Protein 5HU9 (pdb70)

Sequence (270 aa):
AMGSSPNYDKKWEMEERTDITMKHKLGGGQYGEVVYEGVWKKYSLTVAVKTLKEDTMEVEEFLKEAAVVMKEIKHPNLVQQLLGVCTREPPFYIITEFMTTYGNLLDYLRECNRQEVNAVVLLYMATQISSSSAMEYLEKKNFIHRDLAARNCLVGENHLVKVADFGLSRLMTAHAGAKFPIKWTAPESLAYNKFSIKSDVWAFGVLLWEIATYGMMSPYPGIDLSQVYELLEKDYRMMERRPEGCPEKVYELMRACWQWNPSDRPSFAEEIHQAFETTMMFFQE

InterPro domains:
  IPR000719 Protein kinase domain [PS50011] (242-493)
  IPR000980 SH2 domain [PF00017] (127-202)
  IPR000980 SH2 domain [PS50001] (127-217)
  IPR000980 SH2 domain [SM00252] (125-208)
  IPR001245 Serine-threonine/tyrosine-protein kinase, catalytic domain [PF07714] (242-492)
  IPR001245 Serine-threonine/tyrosine-protein kinase, catalytic domain [PR00109] (315-328)
  IPR001245 Serine-threonine/tyrosine-protein kinase, catalytic domain [PR00109] (353-371)
  IPR001245 Serine-threonine/tyrosine-protein kinase, catalytic domain [PR00109] (401-411)
  IPR001245 Serine-threonine/tyrosine-protein kinase, catalytic domain [PR00109] (420-442)
  IPR001245 Serine-threonine/tyrosine-protein kinase, catalytic domain [PR00109] (464-486)
  IPR001452 SH3 domain [PF00018] (67-113)
  IPR001452 SH3 domain [PS50002] (61-121)
  IPR001452 SH3 domain [SM00326] (64-120)
  IPR008266 Tyrosine-protein kinase, active site [PS00109] (359-371)
  IPR011009 Protein kinase-like domain superfamily [SSF56112] (231-498)
  IPR015015 F-actin binding [PF08919] (1026-1130)
  IPR015015 F-actin binding [SM00808] (1004-1130)
  IPR017441 Protein kinase, ATP binding site [PS00107] (248-271)
  IPR020635 Tyrosine-protein kinase, catalytic domain [SM00219] (242-493)
  IPR035837 Tyrosine-protein kinase ABL, SH2 domain [cd09935] (123-216)

Organism: Homo sapiens (NCBI:txid9606)

Structure (mmCIF, N/CA/C/O backbone):
data_5HU9
#
_entry.id   5HU9
#
_cell.length_a   37.852
_cell.length_b   108.435
_cell.length_c   146.295
_cell.angle_alpha   90.00
_cell.angle_beta   90.00
_cell.angle_gamma   90.00
#
_symmetry.space_group_name_H-M   'C 2 2 21'
#
loop_
_entity.id
_entity.type
_entity.pdbx_description
1 polymer 'Tyrosine-protein kinase ABL1'
2 non-polymer 4-[(4-methylpiperazin-1-yl)methyl]-N-(4-methyl-3-{[1-(pyridin-3-ylcarbonyl)piperidin-4-yl]oxy}phenyl)-3-(trifluoromethyl)benzamide
3 non-polymer 1,2-ETHANEDIOL
4 non-polymer 'CHLORIDE ION'
5 water water
#
loop_
_atom_site.group_PDB
_atom_site.id
_atom_site.type_symbol
_atom_site.label_atom_id
_atom_site.label_alt_id
_atom_site.label_comp_id
_atom_site.label_asym_id
_atom_site.label_entity_id
_atom_site.label_seq_id
_atom_site.pdbx_PDB_ins_code
_atom_site.Cartn_x
_atom_site.Cartn_y
_atom_site.Cartn_z
_atom_site.occupancy
_atom_site.B_iso_or_equiv
_atom_site.auth_seq_id
_atom_site.auth_comp_id
_atom_site.auth_asym_id
_atom_site.auth_atom_id
_atom_site.pdbx_PDB_model_num
ATOM 1 N N . ALA A 1 2 ? -27.211 -47.797 -11.839 0.82 38.10 225 ALA A N 1
ATOM 2 C CA . ALA A 1 2 ? -26.055 -47.333 -11.100 0.57 38.17 225 ALA A CA 1
ATOM 3 C C . ALA A 1 2 ? -25.527 -48.417 -10.192 0.51 35.60 225 ALA A C 1
ATOM 4 O O . ALA A 1 2 ? -26.302 -49.226 -9.720 0.60 36.39 225 ALA A O 1
ATOM 6 N N . MET A 1 3 ? -24.225 -48.389 -9.927 0.53 36.43 226 MET A N 1
ATOM 7 C CA . MET A 1 3 ? -23.577 -49.305 -8.989 0.61 35.57 226 MET A CA 1
ATOM 8 C C . MET A 1 3 ? -24.182 -49.097 -7.599 0.41 32.91 226 MET A C 1
ATOM 9 O O . MET A 1 3 ? -24.302 -50.029 -6.822 0.47 31.18 226 MET A O 1
ATOM 12 N N . GLY A 1 4 ? -24.523 -47.853 -7.277 0.55 36.49 227 GLY A N 1
ATOM 13 C CA . GLY A 1 4 ? -25.089 -47.536 -5.984 0.55 32.31 227 GLY A CA 1
ATOM 14 C C . GLY A 1 4 ? -26.597 -47.664 -5.816 0.55 40.63 227 GLY A C 1
ATOM 15 O O . GLY A 1 4 ? -27.109 -47.404 -4.735 0.55 38.80 227 GLY A O 1
ATOM 16 N N . SER A 1 5 ? -27.296 -47.996 -6.902 0.53 38.83 228 SER A N 1
ATOM 17 C CA . SER A 1 5 ? -28.740 -48.220 -6.915 0.53 39.80 228 SER A CA 1
ATOM 18 C C . SER A 1 5 ? -29.590 -46.951 -6.884 0.53 43.14 228 SER A C 1
ATOM 19 O O . SER A 1 5 ? -30.776 -46.997 -6.568 0.53 43.75 228 SER A O 1
ATOM 21 N N . SER A 1 6 ? -28.975 -45.830 -7.214 0.64 43.71 229 SER A N 1
ATOM 22 C CA . SER A 1 6 ? -29.636 -44.534 -7.195 0.71 40.44 229 SER A CA 1
ATOM 23 C C . SER A 1 6 ? -29.957 -44.109 -8.604 0.68 45.11 229 SER A C 1
ATOM 24 O O . SER A 1 6 ? -29.293 -44.523 -9.537 1.00 48.01 229 SER A O 1
ATOM 27 N N . PRO A 1 7 ? -31.026 -43.326 -8.744 0.40 43.12 230 PRO A N 1
ATOM 28 C CA . PRO A 1 7 ? -31.426 -42.781 -10.042 0.38 44.00 230 PRO A CA 1
ATOM 29 C C . PRO A 1 7 ? -30.654 -41.530 -10.455 0.37 44.68 230 PRO A C 1
ATOM 30 O O . PRO A 1 7 ? -30.773 -41.125 -11.586 0.66 43.88 230 PRO A O 1
ATOM 34 N N . ASN A 1 8 ? -29.924 -40.921 -9.541 1.00 46.21 231 ASN A N 1
ATOM 35 C CA . ASN A 1 8 ? -29.087 -39.791 -9.865 1.00 50.08 231 ASN A CA 1
ATOM 36 C C . ASN A 1 8 ? -27.814 -40.276 -10.523 0.64 47.51 231 ASN A C 1
ATOM 37 O O . ASN A 1 8 ? -27.312 -41.340 -10.199 0.68 43.77 231 ASN A O 1
ATOM 42 N N . TYR A 1 9 ? -27.306 -39.518 -11.468 1.00 43.93 232 TYR A N 1
ATOM 43 C CA . TYR A 1 9 ? -26.154 -39.952 -12.188 1.00 47.68 232 TYR A CA 1
ATOM 44 C C . TYR A 1 9 ? -25.445 -38.746 -12.711 1.00 44.11 232 TYR A C 1
ATOM 45 O O . TYR A 1 9 ? -26.009 -37.701 -12.752 1.00 45.92 232 TYR A O 1
ATOM 54 N N . ASP A 1 10 ? -24.187 -38.934 -13.076 1.00 39.96 233 ASP A N 1
ATOM 55 C CA . ASP A 1 10 ? -23.378 -37.913 -13.677 1.00 37.95 233 ASP A CA 1
ATOM 56 C C . ASP A 1 10 ? -22.722 -38.523 -14.895 1.00 37.37 233 ASP A C 1
ATOM 57 O O . ASP A 1 10 ? -21.939 -39.407 -14.782 1.00 35.28 233 ASP A O 1
ATOM 62 N N . LYS A 1 11 ? -23.033 -38.008 -16.062 1.00 33.49 234 LYS A N 1
ATOM 63 C CA A LYS A 1 11 ? -22.518 -38.548 -17.309 0.50 38.29 234 LYS A CA 1
ATOM 64 C CA B LYS A 1 11 ? -22.523 -38.525 -17.307 0.50 38.29 234 LYS A CA 1
ATOM 65 C C . LYS A 1 11 ? -20.984 -38.462 -17.435 1.00 35.41 234 LYS A C 1
ATOM 66 O O . LYS A 1 11 ? -20.391 -39.095 -18.252 1.00 36.55 234 LYS A O 1
ATOM 77 N N . TRP A 1 12 ? -20.421 -37.477 -16.757 1.00 32.83 235 TRP A N 1
ATOM 78 C CA . TRP A 1 12 ? -18.999 -37.289 -16.717 1.00 29.83 235 TRP A CA 1
ATOM 79 C C . TRP A 1 12 ? -18.213 -38.391 -16.000 1.00 27.26 235 TRP A C 1
ATOM 80 O O . TRP A 1 12 ? -17.075 -38.553 -16.234 1.00 27.25 235 TRP A O 1
ATOM 91 N N . GLU A 1 13 ? -18.842 -39.087 -15.067 1.00 28.97 236 GLU A N 1
ATOM 92 C CA . GLU A 1 13 ? -18.167 -40.094 -14.268 1.00 30.19 236 GLU A CA 1
ATOM 93 C C . GLU A 1 13 ? -17.840 -41.279 -15.133 1.00 30.62 236 GLU A C 1
ATOM 94 O O . GLU A 1 13 ? -18.698 -41.828 -15.748 1.00 38.19 236 GLU A O 1
ATOM 100 N N . MET A 1 14 ? -16.584 -41.632 -15.192 1.00 27.59 237 MET A N 1
ATOM 101 C CA . MET A 1 14 ? -16.125 -42.678 -16.072 1.00 27.08 237 MET A CA 1
ATOM 102 C C . MET A 1 14 ? -15.610 -43.912 -15.323 1.00 29.29 237 MET A C 1
ATOM 103 O O . MET A 1 14 ? -15.488 -43.873 -14.146 1.00 29.73 237 MET A O 1
ATOM 108 N N . GLU A 1 15 ? -15.389 -45.002 -16.026 1.00 30.69 238 GLU A N 1
ATOM 109 C CA A GLU A 1 15 ? -14.996 -46.206 -15.322 0.50 30.59 238 GLU A CA 1
ATOM 110 C CA B GLU A 1 15 ? -14.977 -46.227 -15.424 0.50 30.63 238 GLU A CA 1
ATOM 111 C C . GLU A 1 15 ? -13.521 -46.144 -15.330 1.00 29.44 238 GLU A C 1
ATOM 112 O O . GLU A 1 15 ? -12.778 -46.203 -16.247 1.00 27.83 238 GLU A O 1
ATOM 123 N N . ARG A 1 16 ? -13.114 -46.265 -14.076 1.00 28.66 239 ARG A N 1
ATOM 124 C CA . ARG A 1 16 ? -11.693 -46.173 -13.809 1.00 23.14 239 ARG A CA 1
ATOM 125 C C . ARG A 1 16 ? -10.927 -47.347 -14.396 1.00 28.14 239 ARG A C 1
ATOM 126 O O . ARG A 1 16 ? -9.754 -47.214 -14.711 1.00 27.25 239 ARG A O 1
ATOM 134 N N . THR A 1 17 ? -11.585 -48.489 -14.563 1.00 25.17 240 THR A N 1
ATOM 135 C CA . THR A 1 17 ? -10.889 -49.634 -15.151 1.00 23.38 240 THR A CA 1
ATOM 136 C C . THR A 1 17 ? -10.471 -49.429 -16.606 1.00 28.39 240 THR A C 1
ATOM 137 O O . THR A 1 17 ? -9.624 -50.132 -17.108 1.00 29.30 240 THR A O 1
ATOM 141 N N . ASP A 1 18 ? -11.094 -48.466 -17.258 1.00 23.84 241 ASP A N 1
ATOM 142 C CA . ASP A 1 18 ? -10.809 -48.161 -18.643 1.00 26.41 241 ASP A CA 1
ATOM 143 C C . ASP A 1 18 ? -9.626 -47.216 -18.824 1.00 25.28 241 ASP A C 1
ATOM 144 O O . ASP A 1 18 ? -9.306 -46.869 -19.918 1.00 29.50 241 ASP A O 1
ATOM 149 N N . ILE A 1 19 ? -9.017 -46.789 -17.737 1.00 30.81 242 ILE A N 1
ATOM 150 C CA . ILE A 1 19 ? -7.889 -45.892 -17.824 1.00 34.11 242 ILE A CA 1
ATOM 151 C C . ILE A 1 19 ? -6.625 -46.608 -17.419 1.00 30.92 242 ILE A C 1
ATOM 152 O O . ILE A 1 19 ? -6.560 -47.170 -16.348 1.00 31.27 242 ILE A O 1
ATOM 157 N N . THR A 1 20 ? -5.610 -46.550 -18.270 1.00 28.68 243 THR A N 1
ATOM 158 C CA . THR A 1 20 ? -4.311 -47.089 -17.919 1.00 34.83 243 THR A CA 1
ATOM 159 C C . THR A 1 20 ? -3.442 -45.923 -17.491 1.00 33.65 243 THR A C 1
ATOM 160 O O . THR A 1 20 ? -3.267 -44.970 -18.243 1.00 32.82 243 THR A O 1
ATOM 164 N N . MET A 1 21 ? -2.893 -46.001 -16.286 1.00 32.62 244 MET A N 1
ATOM 165 C CA . MET A 1 21 ? -2.101 -44.902 -15.763 1.00 32.70 244 MET A CA 1
ATOM 166 C C . MET A 1 21 ? -0.636 -45.101 -16.110 1.00 41.29 244 MET A C 1
ATOM 167 O O . MET A 1 21 ? -0.018 -46.093 -15.734 1.00 41.07 244 MET A O 1
ATOM 172 N N . LYS A 1 22 ? -0.099 -44.158 -16.866 1.00 34.87 245 LYS A N 1
ATOM 173 C CA . LYS A 1 22 ? 1.299 -44.167 -17.243 1.00 40.73 245 LYS A CA 1
ATOM 174 C C . LYS A 1 22 ? 2.103 -43.272 -16.315 1.00 36.51 245 LYS A C 1
ATOM 175 O O . LYS A 1 22 ? 1.696 -42.998 -15.195 1.00 45.76 245 LYS A O 1
ATOM 181 N N . HIS A 1 23 ? 3.260 -42.846 -16.786 1.00 41.83 246 HIS A N 1
ATOM 182 C CA . HIS A 1 23 ? 4.195 -42.067 -15.996 1.00 39.90 246 HIS A CA 1
ATOM 183 C C . HIS A 1 23 ? 3.640 -40.704 -15.613 1.00 37.00 246 HIS A C 1
ATOM 184 O O . HIS A 1 23 ? 2.823 -40.129 -16.321 1.00 38.91 246 HIS A O 1
ATOM 191 N N . LYS A 1 24 ? 4.089 -40.205 -14.471 1.00 36.63 247 LYS A N 1
ATOM 192 C CA . LYS A 1 24 ? 3.795 -38.852 -14.050 1.00 34.36 247 LYS A CA 1
ATOM 193 C C . LYS A 1 24 ? 4.438 -37.912 -15.052 1.00 38.40 247 LYS A C 1
ATOM 194 O O . LYS A 1 24 ? 5.570 -38.128 -15.453 1.00 37.26 247 LYS A O 1
ATOM 200 N N . LEU A 1 25 ? 3.728 -36.861 -15.442 1.00 34.55 248 LEU A N 1
ATOM 201 C CA . LEU A 1 25 ? 4.278 -35.897 -16.366 1.00 35.84 248 LEU A CA 1
ATOM 202 C C . LEU A 1 25 ? 5.408 -35.124 -15.768 1.00 38.62 248 LEU A C 1
ATOM 203 O O . LEU A 1 25 ? 5.329 -34.693 -14.678 1.00 34.15 248 LEU A O 1
ATOM 208 N N . GLY A 1 26 ? 6.472 -34.939 -16.518 1.00 40.25 249 GLY A N 1
ATOM 209 C CA . GLY A 1 26 ? 7.589 -34.170 -16.039 1.00 42.51 249 GLY A CA 1
ATOM 210 C C . GLY A 1 26 ? 8.329 -34.910 -14.944 1.00 47.85 249 GLY A C 1
ATOM 211 O O . GLY A 1 26 ? 9.079 -34.351 -14.224 1.00 51.78 249 GLY A O 1
ATOM 212 N N . GLY A 1 27 ? 8.017 -36.171 -14.790 1.00 48.86 250 GLY A N 1
ATOM 213 C CA . GLY A 1 27 ? 8.554 -36.967 -13.724 1.00 46.97 250 GLY A CA 1
ATOM 214 C C . GLY A 1 27 ? 8.296 -36.434 -12.337 1.00 49.54 250 GLY A C 1
ATOM 215 O O . GLY A 1 27 ? 9.099 -36.644 -11.459 1.00 51.59 250 GLY A O 1
ATOM 216 N N . GLY A 1 28 ? 7.153 -35.798 -12.137 1.00 43.92 251 GLY A N 1
ATOM 217 C CA . GLY A 1 28 ? 6.770 -35.214 -10.868 1.00 43.37 251 GLY A CA 1
ATOM 218 C C . GLY A 1 28 ? 6.998 -33.749 -10.599 1.00 43.63 251 GLY A C 1
ATOM 219 O O . GLY A 1 28 ? 6.624 -33.241 -9.598 1.00 39.69 251 GLY A O 1
ATOM 220 N N . GLN A 1 29 ? 7.593 -33.052 -11.520 1.00 42.13 252 GLN A N 1
ATOM 221 C CA . GLN A 1 29 ? 7.754 -31.640 -11.307 1.00 47.53 252 GLN A CA 1
ATOM 222 C C . GLN A 1 29 ? 6.433 -30.860 -11.384 1.00 38.84 252 GLN A C 1
ATOM 223 O O . GLN A 1 29 ? 6.369 -29.759 -10.976 1.00 39.33 252 GLN A O 1
ATOM 229 N N . TYR A 1 30 ? 5.420 -31.429 -11.995 1.00 34.84 253 TYR A N 1
ATOM 230 C CA . TYR A 1 30 ? 4.165 -30.743 -12.220 1.00 31.01 253 TYR A CA 1
ATOM 231 C C . TYR A 1 30 ? 3.073 -31.187 -11.253 1.00 32.87 253 TYR A C 1
ATOM 232 O O . TYR A 1 30 ? 1.937 -30.996 -11.495 1.00 32.86 253 TYR A O 1
ATOM 241 N N . GLY A 1 31 ? 3.453 -31.818 -10.160 1.00 34.44 254 GLY A N 1
ATOM 242 C CA . GLY A 1 31 ? 2.475 -32.325 -9.230 1.00 35.59 254 GLY A CA 1
ATOM 243 C C . GLY A 1 31 ? 1.863 -33.629 -9.683 1.00 29.42 254 GLY A C 1
ATOM 244 O O . GLY A 1 31 ? 2.433 -34.309 -10.499 1.00 32.95 254 GLY A O 1
ATOM 245 N N . GLU A 1 32 ? 0.708 -33.970 -9.135 1.00 30.22 255 GLU A N 1
ATOM 246 C CA . GLU A 1 32 ? 0.078 -35.245 -9.409 1.00 33.63 255 GLU A CA 1
ATOM 247 C C . GLU A 1 32 ? -0.721 -35.249 -10.701 1.00 28.16 255 GLU A C 1
ATOM 248 O O . GLU A 1 32 ? -1.908 -35.469 -10.697 1.00 26.44 255 GLU A O 1
ATOM 254 N N . VAL A 1 33 ? -0.025 -35.067 -11.808 1.00 28.17 256 VAL A N 1
ATOM 255 C CA A VAL A 1 33 ? -0.646 -35.161 -13.112 0.32 25.52 256 VAL A CA 1
ATOM 256 C CA B VAL A 1 33 ? -0.639 -35.205 -13.127 0.68 25.46 256 VAL A CA 1
ATOM 257 C C . VAL A 1 33 ? 0.036 -36.231 -13.948 1.00 26.51 256 VAL A C 1
ATOM 258 O O . VAL A 1 33 ? 1.256 -36.235 -13.923 1.00 29.07 256 VAL A O 1
ATOM 265 N N . TYR A 1 34 ? -0.680 -37.096 -14.658 1.00 26.32 257 TYR A N 1
ATOM 266 C CA . TYR A 1 34 ? -0.084 -38.249 -15.317 1.00 30.71 257 TYR A CA 1
ATOM 267 C C . TYR A 1 34 ? -0.526 -38.356 -16.772 1.00 27.18 257 TYR A C 1
ATOM 268 O O . TYR A 1 34 ? -1.585 -37.882 -17.138 1.00 24.89 257 TYR A O 1
ATOM 277 N N . GLU A 1 35 ? 0.295 -38.997 -17.594 1.00 27.37 258 GLU A N 1
ATOM 278 C CA . GLU A 1 35 ? -0.134 -39.465 -18.886 1.00 29.31 258 GLU A CA 1
ATOM 279 C C . GLU A 1 35 ? -0.890 -40.722 -18.635 1.00 26.23 258 GLU A C 1
ATOM 280 O O . GLU A 1 35 ? -0.533 -41.447 -17.782 1.00 30.45 258 GLU A O 1
ATOM 286 N N . GLY A 1 36 ? -1.897 -40.968 -19.428 1.00 27.72 259 GLY A N 1
ATOM 287 C CA . GLY A 1 36 ? -2.727 -42.146 -19.363 1.00 27.39 259 GLY A CA 1
ATOM 288 C C . GLY A 1 36 ? -3.344 -42.477 -20.694 1.00 26.01 259 GLY A C 1
ATOM 289 O O . GLY A 1 36 ? -3.325 -41.700 -21.605 1.00 24.80 259 GLY A O 1
ATOM 290 N N . VAL A 1 37 ? -3.886 -43.678 -20.797 1.00 26.11 260 VAL A N 1
ATOM 291 C CA . VAL A 1 37 ? -4.565 -44.091 -22.000 1.00 27.76 260 VAL A CA 1
ATOM 292 C C . VAL A 1 37 ? -5.990 -44.508 -21.704 1.00 28.16 260 VAL A C 1
ATOM 293 O O . VAL A 1 37 ? -6.223 -45.292 -20.807 1.00 32.50 260 VAL A O 1
ATOM 297 N N . TRP A 1 38 ? -6.939 -43.981 -22.460 1.00 26.74 261 TRP A N 1
ATOM 298 C CA . TRP A 1 38 ? -8.311 -44.395 -22.334 1.00 29.72 261 TRP A CA 1
ATOM 299 C C . TRP A 1 38 ? -8.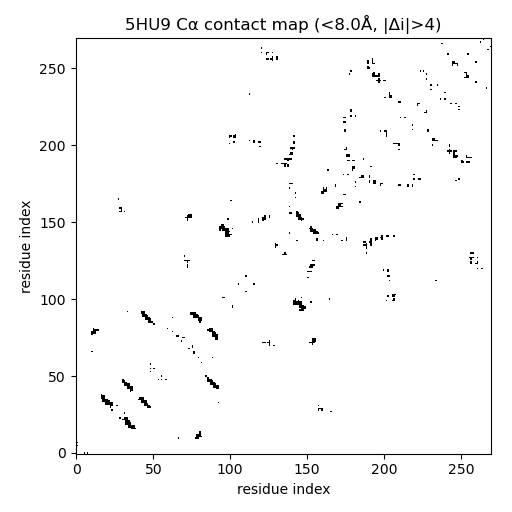412 -45.519 -23.325 1.00 32.00 261 TRP A C 1
ATOM 300 O O . TRP A 1 38 ? -8.496 -45.299 -24.517 1.00 32.61 261 TRP A O 1
ATOM 311 N N . LYS A 1 39 ? -8.429 -46.730 -22.795 1.00 32.47 262 LYS A N 1
ATOM 312 C CA . LYS A 1 39 ? -8.241 -47.945 -23.563 0.90 31.40 262 LYS A CA 1
ATOM 313 C C . LYS A 1 39 ? -9.343 -48.128 -24.587 0.85 36.61 262 LYS A C 1
ATOM 314 O O . LYS A 1 39 ? -9.120 -48.630 -25.665 1.00 38.81 262 LYS A O 1
ATOM 320 N N . LYS A 1 40 ? -10.525 -47.668 -24.237 1.00 41.01 263 LYS A N 1
ATOM 321 C CA . LYS A 1 40 ? -11.694 -47.811 -25.069 1.00 40.89 263 LYS A CA 1
ATOM 322 C C . LYS A 1 40 ? -11.457 -47.148 -26.417 0.76 42.14 263 LYS A C 1
ATOM 323 O O . LYS A 1 40 ? -11.881 -47.665 -27.437 1.00 48.29 263 LYS A O 1
ATOM 329 N N . TYR A 1 41 ? -10.794 -45.998 -26.421 0.86 35.02 264 TYR A N 1
ATOM 330 C CA . TYR A 1 41 ? -10.462 -45.319 -27.666 1.00 33.32 264 TYR A CA 1
ATOM 331 C C . TYR A 1 41 ? -8.990 -45.321 -28.065 1.00 29.77 264 TYR A C 1
ATOM 332 O O . TYR A 1 41 ? -8.601 -44.634 -28.986 1.00 37.29 264 TYR A O 1
ATOM 341 N N . SER A 1 42 ? -8.161 -46.070 -27.368 1.00 33.94 265 SER A N 1
ATOM 342 C CA . SER A 1 42 ? -6.761 -46.026 -27.669 1.00 36.28 265 SER A CA 1
ATOM 343 C C . SER A 1 42 ? -6.316 -44.551 -27.698 0.87 33.67 265 SER A C 1
ATOM 344 O O . SER A 1 42 ? -5.554 -44.153 -28.522 0.90 31.83 265 SER A O 1
ATOM 347 N N . LEU A 1 43 ? -6.819 -43.767 -26.759 0.77 28.99 266 LEU A N 1
ATOM 348 C CA . LEU A 1 43 ? -6.597 -42.324 -26.711 1.00 31.60 266 LEU A CA 1
ATOM 349 C C . LEU A 1 43 ? -5.723 -41.923 -25.560 1.00 26.30 266 LEU A C 1
ATOM 350 O O . LEU A 1 43 ? -6.050 -42.176 -24.449 1.00 24.13 266 LEU A O 1
ATOM 355 N N . THR A 1 44 ? -4.617 -41.272 -25.853 1.00 26.85 267 THR A N 1
ATOM 356 C CA . THR A 1 44 ? -3.754 -40.744 -24.827 1.00 23.96 267 THR A CA 1
ATOM 357 C C . THR A 1 44 ? -4.480 -39.574 -24.173 1.00 24.47 267 THR A C 1
ATOM 358 O O . THR A 1 44 ? -5.050 -38.755 -24.828 1.00 23.98 267 THR A O 1
ATOM 362 N N . VAL A 1 45 ? -4.432 -39.555 -22.851 1.00 22.25 268 VAL A N 1
ATOM 363 C CA . VAL A 1 45 ? -5.146 -38.576 -22.037 1.00 25.34 268 VAL A CA 1
ATOM 364 C C . VAL A 1 45 ? -4.240 -38.093 -20.905 1.00 21.67 268 VAL A C 1
ATOM 365 O O . VAL A 1 45 ? -3.229 -38.629 -20.685 1.00 22.27 268 VAL A O 1
ATOM 369 N N . ALA A 1 46 ? -4.662 -37.045 -20.212 1.00 19.69 269 ALA A N 1
ATOM 370 C CA . ALA A 1 46 ? -3.940 -36.526 -19.057 1.00 19.17 269 ALA A CA 1
ATOM 371 C C . ALA A 1 46 ? -4.862 -36.758 -17.857 1.00 19.06 269 ALA A C 1
ATOM 372 O O . ALA A 1 46 ? -6.070 -36.558 -17.963 1.00 20.55 269 ALA A O 1
ATOM 374 N N . VAL A 1 47 ? -4.312 -37.179 -16.735 1.00 19.58 270 VAL A N 1
ATOM 375 C CA . VAL A 1 47 ? -5.096 -37.464 -15.544 1.00 20.30 270 VAL A CA 1
ATOM 376 C C . VAL A 1 47 ? -4.511 -36.762 -14.321 1.00 19.58 270 VAL A C 1
ATOM 377 O O . VAL A 1 47 ? -3.339 -36.876 -14.043 1.00 22.92 270 VAL A O 1
ATOM 381 N N . LYS A 1 48 ? -5.356 -36.044 -13.603 1.00 18.23 271 LYS A N 1
ATOM 382 C CA . LYS A 1 48 ? -4.976 -35.379 -12.367 1.00 19.26 271 LYS A CA 1
ATOM 383 C C . LYS A 1 48 ? -5.554 -36.134 -11.194 1.00 20.73 271 LYS A C 1
ATOM 384 O O . LYS A 1 48 ? -6.672 -36.551 -11.217 1.00 19.39 271 LYS A O 1
ATOM 390 N N . THR A 1 49 ? -4.740 -36.325 -10.181 1.00 19.72 272 THR A N 1
ATOM 391 C CA . THR A 1 49 ? -5.195 -36.985 -8.989 1.00 23.31 272 THR A CA 1
ATOM 392 C C . THR A 1 49 ? -4.753 -36.234 -7.759 1.00 23.88 272 THR A C 1
ATOM 393 O O . THR A 1 49 ? -4.222 -35.159 -7.821 1.00 26.18 272 THR A O 1
ATOM 397 N N . LEU A 1 50 ? -5.080 -36.825 -6.631 1.00 25.64 273 LEU A N 1
ATOM 398 C CA . LEU A 1 50 ? -4.967 -36.144 -5.382 1.00 35.64 273 LEU A CA 1
ATOM 399 C C . LEU A 1 50 ? -4.330 -37.084 -4.431 1.00 30.64 273 LEU A C 1
ATOM 400 O O . LEU A 1 50 ? -4.370 -38.289 -4.598 1.00 32.85 273 LEU A O 1
ATOM 405 N N . LYS A 1 51 ? -3.768 -36.545 -3.371 1.00 38.52 274 LYS A N 1
ATOM 406 C CA . LYS A 1 51 ? -3.379 -37.433 -2.345 1.00 50.36 274 LYS A CA 1
ATOM 407 C C . LYS A 1 51 ? -4.298 -36.942 -1.153 1.00 43.77 274 LYS A C 1
ATOM 408 O O . LYS A 1 51 ? -4.079 -35.871 -0.546 1.00 45.52 274 LYS A O 1
ATOM 414 N N . GLU A 1 52 ? -5.344 -37.709 -0.872 1.00 44.28 275 GLU A N 1
ATOM 415 C CA . GLU A 1 52 ? -6.457 -37.295 0.002 1.00 45.71 275 GLU A CA 1
ATOM 416 C C . GLU A 1 52 ? -6.257 -37.134 1.517 1.00 50.58 275 GLU A C 1
ATOM 417 O O . GLU A 1 52 ? -6.964 -36.366 2.158 1.00 45.59 275 GLU A O 1
ATOM 423 N N . ASP A 1 53 ? -5.359 -37.911 2.094 1.00 52.16 276 ASP A N 1
ATOM 424 C CA . ASP A 1 53 ? -5.039 -37.747 3.502 1.00 45.32 276 ASP A CA 1
ATOM 425 C C . ASP A 1 53 ? -4.433 -36.379 3.778 1.00 52.37 276 ASP A C 1
ATOM 426 O O . ASP A 1 53 ? -4.601 -35.820 4.852 1.00 43.12 276 ASP A O 1
ATOM 431 N N . THR A 1 54 ? -3.648 -35.890 2.834 1.00 46.59 277 THR A N 1
ATOM 432 C CA . THR A 1 54 ? -2.987 -34.616 3.003 1.00 48.02 277 THR A CA 1
ATOM 433 C C . THR A 1 54 ? -3.573 -33.450 2.190 0.60 51.90 277 THR A C 1
ATOM 434 O O . THR A 1 54 ? -3.306 -32.289 2.480 0.69 49.71 277 THR A O 1
ATOM 438 N N . MET A 1 55 ? -4.384 -33.753 1.189 1.00 46.89 278 MET A N 1
ATOM 439 C CA . MET A 1 55 ? -4.832 -32.734 0.264 1.00 53.45 278 MET A CA 1
ATOM 440 C C . MET A 1 55 ? -6.299 -32.333 0.444 1.00 42.62 278 MET A C 1
ATOM 441 O O . MET A 1 55 ? -7.072 -32.990 1.095 1.00 51.52 278 MET A O 1
ATOM 446 N N . GLU A 1 56 ? -6.658 -31.222 -0.147 1.00 49.14 279 GLU A N 1
ATOM 447 C CA . GLU A 1 56 ? -7.993 -30.743 -0.030 1.00 41.05 279 GLU A CA 1
ATOM 448 C C . GLU A 1 56 ? -8.921 -31.368 -1.078 1.00 27.17 279 GLU A C 1
ATOM 449 O O . GLU A 1 56 ? -8.927 -31.026 -2.236 1.00 28.69 279 GLU A O 1
ATOM 451 N N . VAL A 1 57 ? -9.710 -32.312 -0.619 1.00 27.25 280 VAL A N 1
ATOM 452 C CA . VAL A 1 57 ? -10.638 -32.992 -1.471 1.00 26.41 280 VAL A CA 1
ATOM 453 C C . VAL A 1 57 ? -11.724 -32.040 -1.926 1.00 24.01 280 VAL A C 1
ATOM 454 O O . VAL A 1 57 ? -12.204 -32.140 -3.017 1.00 21.29 280 VAL A O 1
ATOM 458 N N . GLU A 1 58 ? -12.119 -31.123 -1.054 1.00 25.44 281 GLU A N 1
ATOM 459 C CA . GLU A 1 58 ? -13.166 -30.180 -1.401 1.00 23.44 281 GLU A CA 1
ATOM 460 C C . GLU A 1 58 ? -12.758 -29.405 -2.641 1.00 24.29 281 GLU A C 1
ATOM 461 O O . GLU A 1 58 ? -13.543 -29.231 -3.539 1.00 23.29 281 GLU A O 1
ATOM 467 N N . GLU A 1 59 ? -11.513 -28.965 -2.657 1.00 19.64 282 GLU A N 1
ATOM 468 C CA . GLU A 1 59 ? -10.997 -28.186 -3.767 1.00 20.36 282 GLU A CA 1
ATOM 469 C C . GLU A 1 59 ? -10.964 -29.006 -5.052 0.97 24.47 282 GLU A C 1
ATOM 470 O O . GLU A 1 59 ? -11.288 -28.506 -6.096 0.94 21.29 282 GLU A O 1
ATOM 476 N N . PHE A 1 60 ? -10.598 -30.272 -4.958 1.00 23.18 283 PHE A N 1
ATOM 477 C CA . PHE A 1 60 ? -10.604 -31.141 -6.119 1.00 20.49 283 PHE A CA 1
ATOM 478 C C . PHE A 1 60 ? -11.984 -31.344 -6.720 1.00 20.71 283 PHE A C 1
ATOM 479 O O . PHE A 1 60 ? -12.180 -31.241 -7.884 1.00 20.29 283 PHE A O 1
ATOM 487 N N . LEU A 1 61 ? -12.964 -31.604 -5.874 1.00 21.35 284 LEU A N 1
ATOM 488 C CA . LEU A 1 61 ? -14.330 -31.794 -6.306 1.00 22.98 284 LEU A CA 1
ATOM 489 C C . LEU A 1 61 ? -14.909 -30.543 -6.967 1.00 24.78 284 LEU A C 1
ATOM 490 O O . LEU A 1 61 ? -15.628 -30.617 -7.892 1.00 25.06 284 LEU A O 1
ATOM 495 N N . LYS A 1 62 ? -14.559 -29.397 -6.399 1.00 23.41 285 LYS A N 1
ATOM 496 C CA . LYS A 1 62 ? -14.950 -28.110 -6.939 1.00 23.64 285 LYS A CA 1
ATOM 497 C C . LYS A 1 62 ? -14.329 -27.880 -8.304 1.00 24.97 285 LYS A C 1
ATOM 498 O O . LYS A 1 62 ? -14.975 -27.361 -9.197 1.00 23.65 285 LYS A O 1
ATOM 504 N N . GLU A 1 63 ? -13.073 -28.272 -8.446 1.00 20.76 286 GLU A N 1
ATOM 505 C CA . GLU A 1 63 ? -12.399 -28.173 -9.727 1.00 19.40 286 GLU A CA 1
ATOM 506 C C . GLU A 1 63 ? -13.104 -29.049 -10.728 1.00 22.73 286 GLU A C 1
ATOM 507 O O . GLU A 1 63 ? -13.400 -28.622 -11.788 1.00 22.93 286 GLU A O 1
ATOM 513 N N . ALA A 1 64 ? -13.440 -30.259 -10.346 1.00 22.68 287 ALA A N 1
ATOM 514 C CA . ALA A 1 64 ? -14.109 -31.134 -11.290 1.00 22.89 287 ALA A CA 1
ATOM 515 C C . ALA A 1 64 ? -15.418 -30.522 -11.704 1.00 25.39 287 ALA A C 1
ATOM 516 O O . ALA A 1 64 ? -15.796 -30.587 -12.844 1.00 25.07 287 ALA A O 1
ATOM 518 N N . ALA A 1 65 ? -16.117 -29.945 -10.744 1.00 25.04 288 ALA A N 1
ATOM 519 C CA . ALA A 1 65 ? -17.406 -29.356 -11.019 1.00 26.28 288 ALA A CA 1
ATOM 520 C C . ALA A 1 65 ? -17.318 -28.192 -11.960 1.00 26.19 288 ALA A C 1
ATOM 521 O O . ALA A 1 65 ? -18.087 -28.096 -12.857 1.00 27.06 288 ALA A O 1
ATOM 523 N N . VAL A 1 66 ? -16.364 -27.313 -11.730 1.00 25.44 289 VAL A N 1
ATOM 524 C CA A VAL A 1 66 ? -16.311 -26.175 -12.633 0.51 26.95 289 VAL A CA 1
ATOM 525 C CA B VAL A 1 66 ? -16.346 -26.187 -12.653 0.49 26.94 289 VAL A CA 1
ATOM 526 C C . VAL A 1 66 ? -15.990 -26.573 -14.056 1.00 25.68 289 VAL A C 1
ATOM 527 O O . VAL A 1 66 ? -16.463 -25.959 -14.976 1.00 26.76 289 VAL A O 1
ATOM 534 N N . MET A 1 67 ? -15.085 -27.518 -14.203 1.00 23.11 290 MET A N 1
ATOM 535 C CA . MET A 1 67 ? -14.644 -27.967 -15.490 1.00 20.65 290 MET A CA 1
ATOM 536 C C . MET A 1 67 ? -15.793 -28.506 -16.322 1.00 23.46 290 MET A C 1
ATOM 537 O O . MET A 1 67 ? -15.763 -28.452 -17.498 1.00 24.27 290 MET A O 1
ATOM 542 N N . LYS A 1 68 ? -16.820 -29.016 -15.680 1.00 26.92 291 LYS A N 1
ATOM 543 C CA . LYS A 1 68 ? -18.007 -29.484 -16.358 1.00 26.12 291 LYS A CA 1
ATOM 544 C C . LYS A 1 68 ? -18.786 -28.358 -16.985 1.00 31.31 291 LYS A C 1
ATOM 545 O O . LYS A 1 68 ? -19.586 -28.588 -17.806 1.00 32.51 291 LYS A O 1
ATOM 551 N N . GLU A 1 69 ? -18.554 -27.140 -16.560 1.00 27.52 292 GLU A N 1
ATOM 552 C CA . GLU A 1 69 ? -19.279 -26.022 -17.083 1.00 31.06 292 GLU A CA 1
ATOM 553 C C . GLU A 1 69 ? -18.581 -25.242 -18.141 1.00 34.44 292 GLU A C 1
ATOM 554 O O . GLU A 1 69 ? -19.085 -24.249 -18.565 1.00 35.21 292 GLU A O 1
ATOM 560 N N . ILE A 1 70 ? -17.403 -25.682 -18.508 1.00 30.50 293 ILE A N 1
ATOM 561 C CA . ILE A 1 70 ? -16.537 -24.931 -19.378 1.00 32.45 293 ILE A CA 1
ATOM 562 C C . ILE A 1 70 ? -16.339 -25.595 -20.713 1.00 30.31 293 ILE A C 1
ATOM 563 O O . ILE A 1 70 ? -15.815 -26.648 -20.789 1.00 28.03 293 ILE A O 1
ATOM 568 N N . LYS A 1 71 ? -16.789 -24.956 -21.782 1.00 27.97 294 LYS A N 1
ATOM 569 C CA . LYS A 1 71 ? -16.451 -25.431 -23.111 1.00 27.20 294 LYS A CA 1
ATOM 570 C C . LYS A 1 71 ? -16.021 -24.280 -23.999 1.00 27.69 294 LYS A C 1
ATOM 571 O O . LYS A 1 71 ? -16.822 -23.419 -24.279 1.00 30.58 294 LYS A O 1
ATOM 577 N N . HIS A 1 72 ? -14.786 -24.307 -24.491 1.00 23.69 295 HIS A N 1
ATOM 578 C CA . HIS A 1 72 ? -14.316 -23.291 -25.401 1.00 23.26 295 HIS A CA 1
ATOM 579 C C . HIS A 1 72 ? -13.117 -23.824 -26.198 1.00 20.73 295 HIS A C 1
ATOM 580 O O . HIS A 1 72 ? -12.360 -24.588 -25.697 1.00 21.82 295 HIS A O 1
ATOM 587 N N . PRO A 1 73 ? -12.905 -23.337 -27.404 1.00 19.97 296 PRO A N 1
ATOM 588 C CA . PRO A 1 73 ? -11.803 -23.843 -28.205 1.00 20.80 296 PRO A CA 1
ATOM 589 C C . PRO A 1 73 ? -10.459 -23.615 -27.574 1.00 21.07 296 PRO A C 1
ATOM 590 O O . PRO A 1 73 ? -9.562 -24.286 -27.898 1.00 20.46 296 PRO A O 1
ATOM 594 N N . ASN A 1 74 ? -10.348 -22.600 -26.746 1.00 19.90 297 ASN A N 1
ATOM 595 C CA . ASN A 1 74 ? -9.107 -22.268 -26.126 1.00 20.59 297 ASN A CA 1
ATOM 596 C C . ASN A 1 74 ? -8.995 -22.587 -24.626 1.00 18.94 297 ASN A C 1
ATOM 597 O O . ASN A 1 74 ? -8.174 -22.076 -23.954 1.00 18.06 297 ASN A O 1
ATOM 602 N N . LEU A 1 75 ? -9.869 -23.465 -24.164 1.00 18.67 298 LEU A N 1
ATOM 603 C CA . LEU A 1 75 ? -9.798 -23.962 -22.810 1.00 19.97 298 LEU A CA 1
ATOM 604 C C . LEU A 1 75 ? -9.682 -25.473 -22.816 1.00 22.67 298 LEU A C 1
ATOM 605 O O . LEU A 1 75 ? -10.357 -26.137 -23.546 1.00 21.02 298 LEU A O 1
ATOM 610 N N . VAL A 1 76 ? -8.800 -25.993 -21.988 1.00 19.34 299 VAL A N 1
ATOM 611 C CA . VAL A 1 76 ? -8.536 -27.410 -21.986 1.00 19.73 299 VAL A CA 1
ATOM 612 C C . VAL A 1 76 ? -9.829 -28.190 -21.803 1.00 23.08 299 VAL A C 1
ATOM 613 O O . VAL A 1 76 ? -10.688 -27.777 -21.083 1.00 23.94 299 VAL A O 1
ATOM 617 N N . GLN A 1 77 ? -9.953 -29.314 -22.482 1.00 22.96 300 GLN A N 1
ATOM 618 C CA A GLN A 1 77 ? -11.162 -30.003 -22.536 0.41 24.68 300 GLN A CA 1
ATOM 619 C CA B GLN A 1 77 ? -11.202 -30.040 -22.606 0.59 24.65 300 GLN A CA 1
ATOM 620 C C . GLN A 1 77 ? -11.245 -31.192 -21.604 1.00 21.86 300 GLN A C 1
ATOM 621 O O . GLN A 1 77 ? -10.510 -32.094 -21.674 1.00 20.41 300 GLN A O 1
ATOM 632 N N . LEU A 1 78 ? -12.201 -31.102 -20.719 1.00 23.50 301 LEU A N 1
ATOM 633 C CA . LEU A 1 78 ? -12.499 -32.175 -19.796 1.00 20.66 301 LEU A CA 1
ATOM 634 C C . LEU A 1 78 ? -13.018 -33.370 -20.564 1.00 23.37 301 LEU A C 1
ATOM 635 O O . LEU A 1 78 ? -13.830 -33.215 -21.430 1.00 24.09 301 LEU A O 1
ATOM 640 N N . LEU A 1 79 ? -12.533 -34.558 -20.234 1.00 21.22 302 LEU A N 1
ATOM 641 C CA . LEU A 1 79 ? -13.090 -35.780 -20.779 1.00 19.99 302 LEU A CA 1
ATOM 642 C C . LEU A 1 79 ? -13.943 -36.584 -19.789 1.00 27.14 302 LEU A C 1
ATOM 643 O O . LEU A 1 79 ? -14.908 -37.179 -20.179 1.00 23.88 302 LEU A O 1
ATOM 648 N N . GLY A 1 80 ? -13.521 -36.630 -18.538 1.00 22.89 303 GLY A N 1
ATOM 649 C CA . GLY A 1 80 ? -14.249 -37.385 -17.562 1.00 25.72 303 GLY A CA 1
ATOM 650 C C . GLY A 1 80 ? -13.725 -37.196 -16.173 1.00 22.13 303 GLY A C 1
ATOM 651 O O . GLY A 1 80 ? -12.730 -36.603 -15.996 1.00 21.85 303 GLY A O 1
ATOM 652 N N . VAL A 1 81 ? -14.411 -37.759 -15.195 1.00 22.17 304 VAL A N 1
ATOM 653 C CA . VAL A 1 81 ? -13.920 -37.775 -13.845 1.00 20.92 304 VAL A CA 1
ATOM 654 C C . VAL A 1 81 ? -14.155 -39.149 -13.181 1.00 22.82 304 VAL A C 1
ATOM 655 O O . VAL A 1 81 ? -14.951 -39.898 -13.616 1.00 21.68 304 VAL A O 1
ATOM 659 N N . CYS A 1 82 ? -13.390 -39.437 -12.147 1.00 21.70 305 CYS A N 1
ATOM 660 C CA . CYS A 1 82 ? -13.673 -40.501 -11.180 1.00 22.44 305 CYS A CA 1
ATOM 661 C C . CYS A 1 82 ? -13.606 -39.894 -9.795 1.00 24.00 305 CYS A C 1
ATOM 662 O O . CYS A 1 82 ? -12.582 -39.722 -9.237 1.00 24.58 305 CYS A O 1
ATOM 665 N N . THR A 1 83 ? -14.739 -39.496 -9.301 1.00 25.20 306 THR A N 1
ATOM 666 C CA . THR A 1 83 ? -14.757 -38.748 -8.083 1.00 24.11 306 THR A CA 1
ATOM 667 C C . THR A 1 83 ? -15.653 -39.305 -6.991 1.00 27.93 306 THR A C 1
ATOM 668 O O . THR A 1 83 ? -15.899 -38.640 -6.053 1.00 26.66 306 THR A O 1
ATOM 672 N N . ARG A 1 84 ? -16.194 -40.483 -7.173 1.00 25.20 307 ARG A N 1
ATOM 673 C CA . ARG A 1 84 ? -16.946 -41.154 -6.118 1.00 29.52 307 ARG A CA 1
ATOM 674 C C . ARG A 1 84 ? -16.150 -41.675 -4.912 1.00 27.14 307 ARG A C 1
ATOM 675 O O . ARG A 1 84 ? -16.638 -41.703 -3.820 1.00 30.93 307 ARG A O 1
ATOM 683 N N . GLU A 1 85 ? -14.950 -42.158 -5.185 1.00 25.20 308 GLU A N 1
ATOM 684 C CA . GLU A 1 85 ? -14.052 -42.656 -4.167 1.00 23.28 308 GLU A CA 1
ATOM 685 C C . GLU A 1 85 ? -12.639 -42.589 -4.719 1.00 26.71 308 GLU A C 1
ATOM 686 O O . GLU A 1 85 ? -12.445 -42.444 -5.919 1.00 23.73 308 GLU A O 1
ATOM 692 N N . PRO A 1 86 ? -11.655 -42.671 -3.839 1.00 19.50 309 PRO A N 1
ATOM 693 C CA . PRO A 1 86 ? -10.250 -42.616 -4.243 1.00 25.38 309 PRO A CA 1
ATOM 694 C C . PRO A 1 86 ? -9.818 -43.878 -4.971 1.00 24.36 309 PRO A C 1
ATOM 695 O O . PRO A 1 86 ? -10.425 -44.923 -4.782 1.00 26.20 309 PRO A O 1
ATOM 699 N N . PRO A 1 87 ? -8.783 -43.772 -5.793 1.00 25.86 310 PRO A N 1
ATOM 700 C CA . PRO A 1 87 ? -8.133 -42.490 -6.063 1.00 24.44 310 PRO A CA 1
ATOM 701 C C . PRO A 1 87 ? -9.009 -41.604 -6.931 1.00 23.71 310 PRO A C 1
ATOM 702 O O . PRO A 1 87 ? -9.634 -42.089 -7.865 1.00 24.93 310 PRO A O 1
ATOM 706 N N . PHE A 1 88 ? -9.045 -40.317 -6.621 1.00 19.78 311 PHE A N 1
ATOM 707 C CA . PHE A 1 88 ? -9.856 -39.374 -7.374 1.00 19.65 311 PHE A CA 1
ATOM 708 C C . PHE A 1 88 ? -9.148 -38.930 -8.647 1.00 21.49 311 PHE A C 1
ATOM 709 O O . PHE A 1 88 ? -7.976 -38.608 -8.619 1.00 20.65 311 PHE A O 1
ATOM 717 N N . TYR A 1 89 ? -9.872 -38.916 -9.758 1.00 18.62 312 TYR A N 1
ATOM 718 C CA . TYR A 1 89 ? -9.305 -38.500 -11.041 1.00 19.16 312 TYR A CA 1
ATOM 719 C C . TYR A 1 89 ? -10.150 -37.449 -11.752 1.00 22.25 312 TYR A C 1
ATOM 720 O O . TYR A 1 89 ? -11.310 -37.486 -11.719 1.00 19.44 312 TYR A O 1
ATOM 729 N N . ILE A 1 90 ? -9.456 -36.536 -12.428 1.00 21.39 313 ILE A N 1
ATOM 730 C CA . ILE A 1 90 ? -9.999 -35.667 -13.450 1.00 19.64 313 ILE A CA 1
ATOM 731 C C . ILE A 1 90 ? -9.213 -35.951 -14.712 1.00 19.38 313 ILE A C 1
ATOM 732 O O . ILE A 1 90 ? -8.058 -35.916 -14.698 1.00 19.09 313 ILE A O 1
ATOM 737 N N . ILE A 1 91 ? -9.895 -36.241 -15.788 1.00 18.16 314 ILE A N 1
ATOM 738 C CA . ILE A 1 91 ? -9.248 -36.665 -17.007 1.00 17.67 314 ILE A CA 1
ATOM 739 C C . ILE A 1 91 ? -9.521 -35.631 -18.099 1.00 19.15 314 ILE A C 1
ATOM 740 O O . ILE A 1 91 ? -10.611 -35.244 -18.288 1.00 19.94 314 ILE A O 1
ATOM 745 N N . THR A 1 92 ? -8.476 -35.208 -18.778 1.00 19.85 315 THR A N 1
ATOM 746 C CA . THR A 1 92 ? -8.580 -34.220 -19.826 1.00 19.38 315 THR A CA 1
ATOM 747 C C . THR A 1 92 ? -7.893 -34.728 -21.060 1.00 22.77 315 THR A C 1
ATOM 748 O O . THR A 1 92 ? -7.195 -35.679 -21.032 1.00 20.39 315 THR A O 1
ATOM 752 N N . GLU A 1 93 ? -8.057 -33.987 -22.121 1.00 20.24 316 GLU A N 1
ATOM 753 C CA . GLU A 1 93 ? -7.242 -34.179 -23.295 1.00 20.73 316 GLU A CA 1
ATOM 754 C C . GLU A 1 93 ? -5.767 -33.949 -22.993 1.00 21.81 316 GLU A C 1
ATOM 755 O O . GLU A 1 93 ? -5.438 -33.326 -22.040 1.00 21.45 316 GLU A O 1
ATOM 761 N N . PHE A 1 94 ? -4.907 -34.550 -23.806 1.00 20.00 317 PHE A N 1
ATOM 762 C CA . PHE A 1 94 ? -3.489 -34.430 -23.694 1.00 22.69 317 PHE A CA 1
ATOM 763 C C . PHE A 1 94 ? -3.015 -33.511 -24.823 0.73 19.08 317 PHE A C 1
ATOM 764 O O . PHE A 1 94 ? -3.283 -33.769 -25.947 1.00 24.90 317 PHE A O 1
ATOM 772 N N . MET A 1 95 ? -2.384 -32.407 -24.466 1.00 19.69 318 MET A N 1
ATOM 773 C CA . MET A 1 95 ? -1.957 -31.456 -25.467 1.00 21.80 318 MET A CA 1
ATOM 774 C C . MET A 1 95 ? -0.533 -31.755 -25.858 1.00 18.08 318 MET A C 1
ATOM 775 O O . MET A 1 95 ? 0.344 -31.710 -25.049 1.00 22.50 318 MET A O 1
ATOM 780 N N . THR A 1 96 ? -0.330 -32.084 -27.125 1.00 19.82 319 THR A N 1
ATOM 781 C CA A THR A 1 96 ? 0.874 -32.642 -27.689 0.68 23.43 319 THR A CA 1
ATOM 782 C CA B THR A 1 96 ? 0.866 -32.711 -27.586 0.32 23.57 319 THR A CA 1
ATOM 783 C C . THR A 1 96 ? 2.164 -31.977 -27.266 1.00 26.49 319 THR A C 1
ATOM 784 O O . THR A 1 96 ? 3.078 -32.648 -26.882 1.00 26.88 319 THR A O 1
ATOM 791 N N . TYR A 1 97 ? 2.216 -30.654 -27.301 1.00 20.51 320 TYR A N 1
ATOM 792 C CA . TYR A 1 97 ? 3.454 -29.957 -27.054 1.00 22.63 320 TYR A CA 1
ATOM 793 C C . TYR A 1 97 ? 3.641 -29.409 -25.646 1.00 22.70 320 TYR A C 1
ATOM 794 O O . TYR A 1 97 ? 4.581 -28.740 -25.383 1.00 24.83 320 TYR A O 1
ATOM 803 N N . GLY A 1 98 ? 2.705 -29.717 -24.774 1.00 21.15 321 GLY A N 1
ATOM 804 C CA . GLY A 1 98 ? 2.879 -29.403 -23.380 1.00 21.17 321 GLY A CA 1
ATOM 805 C C . GLY A 1 98 ? 2.724 -27.928 -23.028 1.00 19.72 321 GLY A C 1
ATOM 806 O O . GLY A 1 98 ? 2.032 -27.223 -23.698 1.00 21.82 321 GLY A O 1
ATOM 807 N N . ASN A 1 99 ? 3.318 -27.530 -21.921 1.00 20.61 322 ASN A N 1
ATOM 808 C CA . ASN A 1 99 ? 3.126 -26.190 -21.397 1.00 18.87 322 ASN A CA 1
ATOM 809 C C . ASN A 1 99 ? 3.787 -25.139 -22.249 1.00 21.03 322 ASN A C 1
ATOM 810 O O . ASN A 1 99 ? 4.785 -25.351 -22.804 1.00 22.00 322 ASN A O 1
ATOM 815 N N . LEU A 1 100 ? 3.140 -24.008 -22.308 1.00 18.34 323 LEU A N 1
ATOM 816 C CA . LEU A 1 100 ? 3.580 -22.892 -23.099 1.00 18.12 323 LEU A CA 1
ATOM 817 C C . LEU A 1 100 ? 4.920 -22.320 -22.685 1.00 20.16 323 LEU A C 1
ATOM 818 O O . LEU A 1 100 ? 5.631 -21.894 -23.502 1.00 20.15 323 LEU A O 1
ATOM 823 N N . LEU A 1 101 ? 5.224 -22.270 -21.396 1.00 20.56 324 LEU A N 1
ATOM 824 C CA . LEU A 1 101 ? 6.466 -21.655 -20.980 1.00 21.40 324 LEU A CA 1
ATOM 825 C C . LEU A 1 101 ? 7.665 -22.393 -21.525 1.00 22.05 324 LEU A C 1
ATOM 826 O O . LEU A 1 101 ? 8.499 -21.820 -22.110 1.00 23.34 324 LEU A O 1
ATOM 831 N N . ASP A 1 102 ? 7.688 -23.696 -21.390 1.00 21.67 325 ASP A N 1
ATOM 832 C CA . ASP A 1 102 ? 8.760 -24.488 -21.958 1.00 23.91 325 ASP A CA 1
ATOM 833 C C . ASP A 1 102 ? 8.754 -24.446 -23.480 1.00 24.04 325 ASP A C 1
ATOM 834 O O . ASP A 1 102 ? 9.755 -24.467 -24.071 1.00 26.67 325 ASP A O 1
ATOM 839 N N . TYR A 1 103 ? 7.585 -24.407 -24.076 1.00 20.18 326 TYR A N 1
ATOM 840 C CA . TYR A 1 103 ? 7.493 -24.325 -25.530 1.00 22.52 326 TYR A CA 1
ATOM 841 C C . TYR A 1 103 ? 8.147 -23.058 -26.056 1.00 25.07 326 TYR A C 1
ATOM 842 O O . TYR A 1 103 ? 8.903 -23.099 -26.977 1.00 23.91 326 TYR A O 1
ATOM 851 N N . LEU A 1 104 ? 7.866 -21.941 -25.421 1.00 19.50 327 LEU A N 1
ATOM 852 C CA . LEU A 1 104 ? 8.471 -20.686 -25.839 1.00 21.38 327 LEU A CA 1
ATOM 853 C C . LEU A 1 104 ? 9.968 -20.701 -25.686 1.00 24.78 327 LEU A C 1
ATOM 854 O O . LEU A 1 104 ? 10.691 -20.179 -26.469 1.00 23.60 327 LEU A O 1
ATOM 859 N N . ARG A 1 105 ? 10.413 -21.277 -24.603 1.00 21.87 328 ARG A N 1
ATOM 860 C CA . ARG A 1 105 ? 11.804 -21.371 -24.307 1.00 26.64 328 ARG A CA 1
ATOM 861 C C . ARG A 1 105 ? 12.583 -22.219 -25.291 1.00 27.27 328 ARG A C 1
ATOM 862 O O . ARG A 1 105 ? 13.713 -21.955 -25.513 1.00 31.18 328 ARG A O 1
ATOM 870 N N . GLU A 1 106 ? 11.944 -23.253 -25.814 1.00 24.75 329 GLU A N 1
ATOM 871 C CA . GLU A 1 106 ? 12.570 -24.291 -26.597 1.00 22.96 329 GLU A CA 1
ATOM 872 C C . GLU A 1 106 ? 12.293 -24.262 -28.096 1.00 26.62 329 GLU A C 1
ATOM 873 O O . GLU A 1 106 ? 12.873 -24.989 -28.839 1.00 29.81 329 GLU A O 1
ATOM 879 N N . CYS A 1 107 ? 11.416 -23.390 -28.506 1.00 24.61 330 CYS A N 1
ATOM 880 C CA . CYS A 1 107 ? 10.928 -23.349 -29.872 1.00 23.88 330 CYS A CA 1
ATOM 881 C C . CYS A 1 107 ? 11.917 -22.803 -30.879 1.00 27.51 330 CYS A C 1
ATOM 882 O O . CYS A 1 107 ? 12.843 -22.133 -30.549 1.00 26.77 330 CYS A O 1
ATOM 885 N N . ASN A 1 108 ? 11.644 -23.133 -32.124 1.00 25.96 331 ASN A N 1
ATOM 886 C CA . ASN A 1 108 ? 12.359 -22.589 -33.239 1.00 27.87 331 ASN A CA 1
ATOM 887 C C . ASN A 1 108 ? 11.722 -21.262 -33.579 1.00 24.72 331 ASN A C 1
ATOM 888 O O . ASN A 1 108 ? 10.622 -21.206 -33.999 1.00 30.88 331 ASN A O 1
ATOM 893 N N . ARG A 1 109 ? 12.469 -20.207 -33.355 1.00 23.71 332 ARG A N 1
ATOM 894 C CA . ARG A 1 109 ? 11.979 -18.876 -33.458 1.00 23.53 332 ARG A CA 1
ATOM 895 C C . ARG A 1 109 ? 11.697 -18.426 -34.855 1.00 28.84 332 ARG A C 1
ATOM 896 O O . ARG A 1 109 ? 10.971 -17.529 -35.055 1.00 28.31 332 ARG A O 1
ATOM 904 N N . GLN A 1 110 ? 12.296 -19.084 -35.823 1.00 29.97 333 GLN A N 1
ATOM 905 C CA . GLN A 1 110 ? 11.911 -18.869 -37.200 1.00 32.11 333 GLN A CA 1
ATOM 906 C C . GLN A 1 110 ? 10.501 -19.349 -37.509 1.00 25.80 333 GLN A C 1
ATOM 907 O O . GLN A 1 110 ? 9.792 -18.694 -38.230 1.00 27.27 333 GLN A O 1
ATOM 913 N N . GLU A 1 111 ? 10.108 -20.501 -36.966 1.00 23.07 334 GLU A N 1
ATOM 914 C CA . GLU A 1 111 ? 8.729 -20.956 -37.052 1.00 22.08 334 GLU A CA 1
ATOM 915 C C . GLU A 1 111 ? 7.814 -20.145 -36.159 1.00 23.04 334 GLU A C 1
ATOM 916 O O . GLU A 1 111 ? 6.879 -19.614 -36.583 1.00 22.15 334 GLU A O 1
ATOM 922 N N . VAL A 1 112 ? 8.206 -20.043 -34.915 1.00 20.85 335 VAL A N 1
ATOM 923 C CA . VAL A 1 112 ? 7.420 -19.351 -33.929 1.00 21.08 335 VAL A CA 1
ATOM 924 C C . VAL A 1 112 ? 7.870 -17.917 -33.836 1.00 20.57 335 VAL A C 1
ATOM 925 O O . VAL A 1 112 ? 8.542 -17.553 -32.940 1.00 23.14 335 VAL A O 1
ATOM 929 N N . ASN A 1 113 ? 7.511 -17.148 -34.837 1.00 20.07 336 ASN A N 1
ATOM 930 C CA . ASN A 1 113 ? 7.981 -15.803 -34.975 1.00 18.78 336 ASN A CA 1
ATOM 931 C C . ASN A 1 113 ? 7.041 -14.836 -34.287 1.00 22.91 336 ASN A C 1
ATOM 932 O O . ASN A 1 113 ? 6.162 -15.233 -33.586 1.00 20.95 336 ASN A O 1
ATOM 937 N N . ALA A 1 114 ? 7.262 -13.551 -34.472 1.00 23.32 337 ALA A N 1
ATOM 938 C CA . ALA A 1 114 ? 6.473 -12.545 -33.769 1.00 21.01 337 ALA A CA 1
ATOM 939 C C . ALA A 1 114 ? 4.983 -12.630 -34.059 1.00 20.08 337 ALA A C 1
ATOM 940 O O . ALA A 1 114 ? 4.153 -12.316 -33.255 1.00 21.91 337 ALA A O 1
ATOM 942 N N . VAL A 1 115 ? 4.649 -13.017 -35.267 1.00 20.08 338 VAL A N 1
ATOM 943 C CA . VAL A 1 115 ? 3.300 -13.190 -35.605 1.00 17.75 338 VAL A CA 1
ATOM 944 C C . VAL A 1 115 ? 2.612 -14.320 -34.814 1.00 22.08 338 VAL A C 1
ATOM 945 O O . VAL A 1 115 ? 1.521 -14.190 -34.456 1.00 18.56 338 VAL A O 1
ATOM 949 N N . VAL A 1 116 ? 3.313 -15.431 -34.644 1.00 18.09 339 VAL A N 1
ATOM 950 C CA . VAL A 1 116 ? 2.786 -16.569 -33.920 1.00 17.86 339 VAL A CA 1
ATOM 951 C C . VAL A 1 116 ? 2.615 -16.190 -32.469 1.00 18.30 339 VAL A C 1
ATOM 952 O O . VAL A 1 116 ? 1.702 -16.575 -31.885 1.00 19.17 339 VAL A O 1
ATOM 956 N N . LEU A 1 117 ? 3.520 -15.412 -31.928 1.00 18.40 340 LEU A N 1
ATOM 957 C CA . LEU A 1 117 ? 3.372 -14.948 -30.560 1.00 18.68 340 LEU A CA 1
ATOM 958 C C . LEU A 1 117 ? 2.098 -14.125 -30.407 0.82 16.92 340 LEU A C 1
ATOM 959 O O . LEU A 1 117 ? 1.389 -14.245 -29.466 0.89 17.75 340 LEU A O 1
ATOM 964 N N . LEU A 1 118 ? 1.812 -13.286 -31.376 1.00 19.87 341 LEU A N 1
ATOM 965 C CA . LEU A 1 118 ? 0.595 -12.549 -31.349 1.00 18.85 341 LEU A CA 1
ATOM 966 C C . LEU A 1 118 ? -0.624 -13.475 -31.416 1.00 20.39 341 LEU A C 1
ATOM 967 O O . LEU A 1 118 ? -1.570 -13.285 -30.759 1.00 18.96 341 LEU A O 1
ATOM 972 N N . TYR A 1 119 ? -0.550 -14.501 -32.228 1.00 18.28 342 TYR A N 1
ATOM 973 C CA . TYR A 1 119 ? -1.646 -15.444 -32.307 1.00 18.96 342 TYR A CA 1
ATOM 974 C C . TYR A 1 119 ? -1.873 -16.138 -30.969 1.00 20.85 342 TYR A C 1
ATOM 975 O O . TYR A 1 119 ? -2.947 -16.372 -30.591 1.00 20.45 342 TYR A O 1
ATOM 984 N N . MET A 1 120 ? -0.812 -16.469 -30.291 1.00 17.89 343 MET A N 1
ATOM 985 C CA . MET A 1 120 ? -0.936 -17.096 -28.990 1.00 19.84 343 MET A CA 1
ATOM 986 C C . MET A 1 120 ? -1.634 -16.183 -28.002 1.00 18.74 343 MET A C 1
ATOM 987 O O . MET A 1 120 ? -2.481 -16.589 -27.297 1.00 21.00 343 MET A O 1
ATOM 992 N N . ALA A 1 121 ? -1.289 -14.918 -28.043 1.00 18.12 344 ALA A N 1
ATOM 993 C CA . ALA A 1 121 ? -1.946 -13.956 -27.227 1.00 19.83 344 ALA A CA 1
ATOM 994 C C . ALA A 1 121 ? -3.422 -13.799 -27.508 1.00 23.43 344 ALA A C 1
ATOM 995 O O . ALA A 1 121 ? -4.208 -13.669 -26.608 1.00 20.22 344 ALA A O 1
ATOM 997 N N . THR A 1 122 ? -3.784 -13.768 -28.776 1.00 20.95 345 THR A N 1
ATOM 998 C CA . THR A 1 122 ? -5.158 -13.650 -29.122 1.00 21.58 345 THR A CA 1
ATOM 999 C C . THR A 1 122 ? -5.981 -14.841 -28.665 1.00 22.39 345 THR A C 1
ATOM 1000 O O . THR A 1 122 ? -7.061 -14.675 -28.295 1.00 20.73 345 THR A O 1
ATOM 1004 N N . GLN A 1 123 ? -5.427 -16.030 -28.774 1.00 19.69 346 GLN A N 1
ATOM 1005 C CA . GLN A 1 123 ? -6.113 -17.212 -28.347 1.00 17.64 346 GLN A CA 1
ATOM 1006 C C . GLN A 1 123 ? -6.376 -17.210 -26.826 1.00 22.50 346 GLN A C 1
ATOM 1007 O O . GLN A 1 123 ? -7.403 -17.567 -26.399 1.00 18.11 346 GLN A O 1
ATOM 1013 N N . ILE A 1 124 ? -5.390 -16.810 -26.051 1.00 17.02 347 ILE A N 1
ATOM 1014 C CA . ILE A 1 124 ? -5.547 -16.700 -24.603 1.00 17.64 347 ILE A CA 1
ATOM 1015 C C . ILE A 1 124 ? -6.578 -15.648 -24.228 1.00 21.68 347 ILE A C 1
ATOM 1016 O O . ILE A 1 124 ? -7.334 -15.836 -23.381 1.00 18.88 347 ILE A O 1
ATOM 1021 N N . SER A 1 125 ? -6.590 -14.558 -24.962 1.00 19.51 348 SER A N 1
ATOM 1022 C CA A SER A 1 125 ? -7.517 -13.466 -24.785 0.75 21.05 348 SER A CA 1
ATOM 1023 C CA B SER A 1 125 ? -7.517 -13.466 -24.785 0.25 21.67 348 SER A CA 1
ATOM 1024 C C . SER A 1 125 ? -8.942 -13.959 -25.003 1.00 24.09 348 SER A C 1
ATOM 1025 O O . SER A 1 125 ? -9.865 -13.605 -24.313 1.00 21.55 348 SER A O 1
ATOM 1030 N N . SER A 1 126 ? -9.088 -14.805 -26.008 1.00 21.17 349 SER A N 1
ATOM 1031 C CA A SER A 1 126 ? -10.354 -15.378 -26.251 0.71 21.45 349 SER A CA 1
ATOM 1032 C CA B SER A 1 126 ? -10.254 -15.378 -26.251 0.29 21.58 349 SER A CA 1
ATOM 1033 C C . SER A 1 126 ? -10.819 -16.263 -25.109 1.00 22.34 349 SER A C 1
ATOM 1034 O O . SER A 1 126 ? -11.915 -16.180 -24.725 1.00 20.05 349 SER A O 1
ATOM 1039 N N . ALA A 1 127 ? -9.934 -17.084 -24.584 1.00 19.25 350 ALA A N 1
ATOM 1040 C CA . ALA A 1 127 ? -10.305 -17.963 -23.511 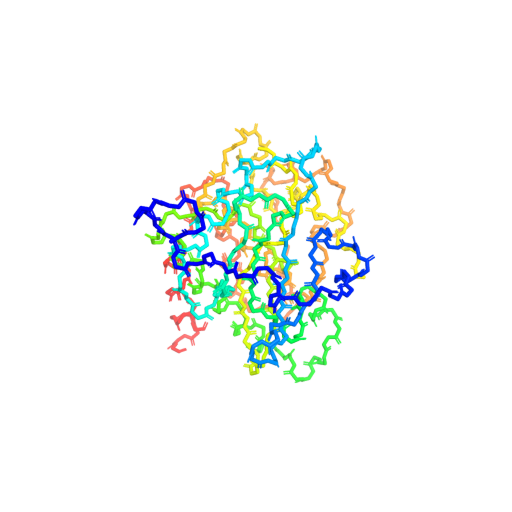1.00 19.79 350 ALA A CA 1
ATOM 1041 C C . ALA A 1 127 ? -10.725 -17.175 -22.279 1.00 25.20 350 ALA A C 1
ATOM 1042 O O . ALA A 1 127 ? -11.668 -17.498 -21.667 1.00 19.90 350 ALA A O 1
ATOM 1044 N N . MET A 1 128 ? -9.958 -16.159 -21.948 1.00 19.04 351 MET A N 1
ATOM 1045 C CA . MET A 1 128 ? -10.263 -15.330 -20.810 1.00 19.11 351 MET A CA 1
ATOM 1046 C C . MET A 1 128 ? -11.556 -14.534 -20.957 1.00 22.45 351 MET A C 1
ATOM 1047 O O . MET A 1 128 ? -12.230 -14.280 -20.009 1.00 22.90 351 MET A O 1
ATOM 1052 N N . GLU A 1 129 ? -11.848 -14.118 -22.167 1.00 23.64 352 GLU A N 1
ATOM 1053 C CA . GLU A 1 129 ? -13.105 -13.450 -22.419 1.00 24.10 352 GLU A CA 1
ATOM 1054 C C . GLU A 1 129 ? -14.243 -14.386 -22.078 1.00 29.00 352 GLU A C 1
ATOM 1055 O O . GLU A 1 129 ? -15.177 -13.991 -21.500 1.00 27.27 352 GLU A O 1
ATOM 1061 N N . TYR A 1 130 ? -14.110 -15.648 -22.428 1.00 22.68 353 TYR A N 1
ATOM 1062 C CA . TYR A 1 130 ? -15.105 -16.640 -22.106 1.00 24.78 353 TYR A CA 1
ATOM 1063 C C . TYR A 1 130 ? -15.287 -16.873 -20.614 1.00 25.07 353 TYR A C 1
ATOM 1064 O O . TYR A 1 130 ? -16.369 -16.963 -20.172 1.00 27.38 353 TYR A O 1
ATOM 1073 N N . LEU A 1 131 ? -14.196 -16.979 -19.877 1.00 22.94 354 LEU A N 1
ATOM 1074 C CA . LEU A 1 131 ? -14.258 -17.144 -18.440 1.00 22.64 354 LEU A CA 1
ATOM 1075 C C . LEU A 1 131 ? -14.879 -15.943 -17.783 1.00 26.72 354 LEU A C 1
ATOM 1076 O O . LEU A 1 131 ? -15.600 -16.054 -16.849 1.00 26.84 354 LEU A O 1
ATOM 1081 N N . GLU A 1 132 ? -14.563 -14.777 -18.290 1.00 23.69 355 GLU A N 1
ATOM 1082 C CA . GLU A 1 132 ? -15.152 -13.568 -17.738 1.00 27.52 355 GLU A CA 1
ATOM 1083 C C . GLU A 1 132 ? -16.673 -13.544 -17.890 1.00 29.59 355 GLU A C 1
ATOM 1084 O O . GLU A 1 132 ? -17.366 -13.206 -16.998 1.00 29.41 355 GLU A O 1
ATOM 1090 N N . LYS A 1 133 ? -17.158 -13.955 -19.034 1.00 30.96 356 LYS A N 1
ATOM 1091 C CA . LYS A 1 133 ? -18.572 -14.014 -19.294 1.00 31.64 356 LYS A CA 1
ATOM 1092 C C . LYS A 1 133 ? -19.253 -14.972 -18.352 1.00 31.99 356 LYS A C 1
ATOM 1093 O O . LYS A 1 133 ? -20.372 -14.785 -18.009 1.00 38.51 356 LYS A O 1
ATOM 1099 N N . LYS A 1 134 ? -18.554 -16.039 -18.020 1.00 29.35 357 LYS A N 1
ATOM 1100 C CA . LYS A 1 134 ? -19.070 -17.068 -17.147 1.00 30.96 357 LYS A CA 1
ATOM 1101 C C . LYS A 1 134 ? -18.918 -16.678 -15.689 1.00 33.43 357 LYS A C 1
ATOM 1102 O O . LYS A 1 134 ? -19.398 -17.362 -14.813 1.00 36.29 357 LYS A O 1
ATOM 1108 N N . ASN A 1 135 ? -18.236 -15.573 -15.448 1.00 31.78 358 ASN A N 1
ATOM 1109 C CA . ASN A 1 135 ? -17.869 -15.163 -14.112 1.00 33.82 358 ASN A CA 1
ATOM 1110 C C . ASN A 1 135 ? -17.052 -16.195 -13.360 1.00 32.82 358 ASN A C 1
ATOM 1111 O O . ASN A 1 135 ? -17.226 -16.384 -12.197 1.00 33.37 358 ASN A O 1
ATOM 1116 N N . PHE A 1 136 ? -16.132 -16.831 -14.043 1.00 27.05 359 PHE A N 1
ATOM 1117 C CA . PHE A 1 136 ? -15.149 -17.663 -13.398 1.00 25.62 359 PHE A CA 1
ATOM 1118 C C . PHE A 1 136 ? -13.865 -16.866 -13.257 1.00 29.11 359 PHE A C 1
ATOM 1119 O O . PHE A 1 136 ? -13.561 -16.089 -14.106 1.00 34.23 359 PHE A O 1
ATOM 1127 N N . ILE A 1 137 ? -13.153 -17.070 -12.159 1.00 25.62 360 ILE A N 1
ATOM 1128 C CA . ILE A 1 137 ? -11.877 -16.426 -11.915 1.00 23.99 360 ILE A CA 1
ATOM 1129 C C . ILE A 1 137 ? -10.802 -17.495 -12.030 1.00 23.35 360 ILE A C 1
ATOM 1130 O O . ILE A 1 137 ? -10.903 -18.527 -11.396 1.00 23.14 360 ILE A O 1
ATOM 1135 N N . HIS A 1 138 ? -9.813 -17.291 -12.887 1.00 22.28 361 HIS A N 1
ATOM 1136 C CA . HIS A 1 138 ? -8.796 -18.314 -13.022 1.00 23.03 361 HIS A CA 1
ATOM 1137 C C . HIS A 1 138 ? -7.931 -18.442 -11.777 1.00 19.38 361 HIS A C 1
ATOM 1138 O O . HIS A 1 138 ? -7.797 -19.506 -11.204 1.00 22.39 361 HIS A O 1
ATOM 1145 N N . ARG A 1 139 ? -7.413 -17.310 -11.338 1.00 20.15 362 ARG A N 1
ATOM 1146 C CA . ARG A 1 139 ? -6.631 -17.205 -10.119 1.00 19.70 362 ARG A CA 1
ATOM 1147 C C . ARG A 1 139 ? -5.153 -17.552 -10.227 1.00 21.07 362 ARG A C 1
ATOM 1148 O O . ARG A 1 139 ? -4.401 -17.283 -9.312 1.00 23.44 362 ARG A O 1
ATOM 1156 N N . ASP A 1 140 ? -4.732 -18.137 -11.342 1.00 17.51 363 ASP A N 1
ATOM 1157 C CA . ASP A 1 140 ? -3.334 -18.505 -11.537 1.00 17.59 363 ASP A CA 1
ATOM 1158 C C . ASP A 1 140 ? -2.907 -18.470 -12.993 1.00 20.66 363 ASP A C 1
ATOM 1159 O O . ASP A 1 140 ? -2.252 -19.372 -13.449 1.00 19.77 363 ASP A O 1
ATOM 1164 N N . LEU A 1 141 ? -3.302 -17.432 -13.709 1.00 17.69 364 LEU A N 1
ATOM 1165 C CA . LEU A 1 141 ? -2.917 -17.274 -15.090 1.00 17.04 364 LEU A CA 1
ATOM 1166 C C . LEU A 1 141 ? -1.447 -16.975 -15.279 1.00 19.72 364 LEU A C 1
ATOM 1167 O O . LEU A 1 141 ? -0.907 -16.102 -14.680 1.00 19.65 364 LEU A O 1
ATOM 1172 N N . ALA A 1 142 ? -0.816 -17.775 -16.123 1.00 18.48 365 ALA A N 1
ATOM 1173 C CA . ALA A 1 142 ? 0.568 -17.703 -16.413 1.00 16.30 365 ALA A CA 1
ATOM 1174 C C . ALA A 1 142 ? 0.902 -18.676 -17.552 1.00 19.09 365 ALA A C 1
ATOM 1175 O O . ALA A 1 142 ? 0.172 -19.566 -17.789 1.00 18.25 365 ALA A O 1
ATOM 1177 N N . ALA A 1 143 ? 2.046 -18.504 -18.173 1.00 16.57 366 ALA A N 1
ATOM 1178 C CA . ALA A 1 143 ? 2.429 -19.343 -19.282 1.00 18.42 366 ALA A CA 1
ATOM 1179 C C . ALA A 1 143 ? 2.560 -20.800 -18.901 0.76 16.71 366 ALA A C 1
ATOM 1180 O O . ALA A 1 143 ? 2.266 -21.636 -19.688 0.97 18.84 366 ALA A O 1
ATOM 1182 N N . ARG A 1 144 ? 2.997 -21.064 -17.680 1.00 20.29 367 ARG A N 1
ATOM 1183 C CA . ARG A 1 144 ? 3.219 -22.423 -17.213 1.00 20.76 367 ARG A CA 1
ATOM 1184 C C . ARG A 1 144 ? 1.904 -23.182 -17.193 1.00 21.63 367 ARG A C 1
ATOM 1185 O O . ARG A 1 144 ? 1.892 -24.384 -17.174 1.00 20.36 367 ARG A O 1
ATOM 1193 N N . ASN A 1 145 ? 0.800 -22.456 -17.131 1.00 15.87 368 ASN A N 1
ATOM 1194 C CA . ASN A 1 145 ? -0.507 -23.066 -17.059 1.00 17.99 368 ASN A CA 1
ATOM 1195 C C . ASN A 1 145 ? -1.247 -23.112 -18.397 1.00 19.65 368 ASN A C 1
ATOM 1196 O O . ASN A 1 145 ? -2.330 -23.561 -18.477 1.00 18.42 368 ASN A O 1
ATOM 1201 N N . CYS A 1 146 ? -0.585 -22.645 -19.444 1.00 16.43 369 CYS A N 1
ATOM 1202 C CA . CYS A 1 146 ? -1.147 -22.715 -20.782 1.00 16.67 369 CYS A CA 1
ATOM 1203 C C . CYS A 1 146 ? -0.539 -23.878 -21.557 1.00 18.57 369 CYS A C 1
ATOM 1204 O O . CYS A 1 146 ? 0.524 -24.343 -21.238 1.00 17.86 369 CYS A O 1
ATOM 1207 N N . LEU A 1 147 ? -1.259 -24.344 -22.565 1.00 16.12 370 LEU A N 1
ATOM 1208 C CA . LEU A 1 147 ? -0.867 -25.523 -23.318 1.00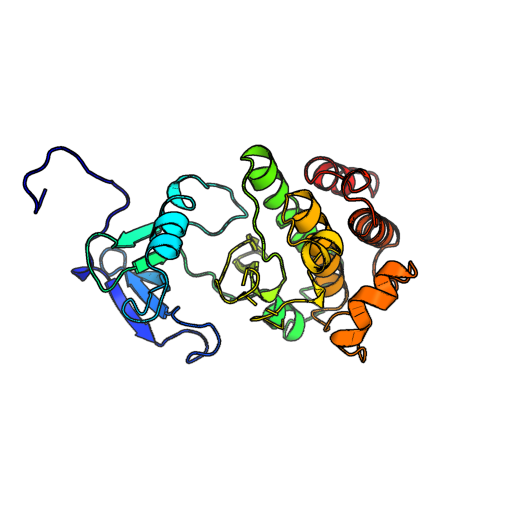 18.69 370 LEU A CA 1
ATOM 1209 C C . LEU A 1 147 ? -0.804 -25.291 -24.815 1.00 16.53 370 LEU A C 1
ATOM 1210 O O . LEU A 1 147 ? -1.492 -24.511 -25.326 1.00 18.20 370 LEU A O 1
ATOM 1215 N N . VAL A 1 148 ? 0.056 -26.051 -25.464 1.00 18.31 371 VAL A N 1
ATOM 1216 C CA . VAL A 1 148 ? 0.247 -25.959 -26.886 1.00 17.86 371 VAL A CA 1
ATOM 1217 C C . VAL A 1 148 ? -0.043 -27.259 -27.592 1.00 19.45 371 VAL A C 1
ATOM 1218 O O . VAL A 1 148 ? 0.464 -28.252 -27.251 1.00 19.98 371 VAL A O 1
ATOM 1222 N N . GLY A 1 149 ? -0.867 -27.157 -28.611 1.00 19.15 372 GLY A N 1
ATOM 1223 C CA . GLY A 1 149 ? -1.308 -28.263 -29.434 1.00 18.38 372 GLY A CA 1
ATOM 1224 C C . GLY A 1 149 ? -0.865 -28.190 -30.881 0.87 20.14 372 GLY A C 1
ATOM 1225 O O . GLY A 1 149 ? 0.028 -27.510 -31.186 1.00 24.53 372 GLY A O 1
ATOM 1226 N N . GLU A 1 150 ? -1.493 -28.978 -31.727 0.96 18.73 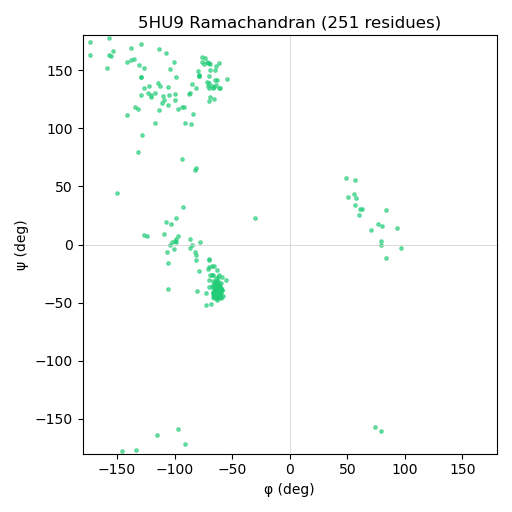373 GLU A N 1
ATOM 1227 C CA . GLU A 1 150 ? -1.204 -28.920 -33.142 1.00 22.52 373 GLU A CA 1
ATOM 1228 C C . GLU A 1 150 ? -1.726 -27.630 -33.699 1.00 25.09 373 GLU A C 1
ATOM 1229 O O . GLU A 1 150 ? -2.562 -27.043 -33.154 1.00 23.40 373 GLU A O 1
ATOM 1235 N N . ASN A 1 151 ? -1.151 -27.205 -34.806 1.00 22.43 374 ASN A N 1
ATOM 1236 C CA . ASN A 1 151 ? -1.590 -26.040 -35.528 1.00 27.28 374 ASN A CA 1
ATOM 1237 C C . ASN A 1 151 ? -1.465 -24.730 -34.742 1.00 19.42 374 ASN A C 1
ATOM 1238 O O . ASN A 1 151 ? -2.243 -23.847 -34.901 1.00 23.01 374 ASN A O 1
ATOM 1243 N N . HIS A 1 152 ? -0.481 -24.700 -33.880 1.00 20.21 375 HIS A N 1
ATOM 1244 C CA . HIS A 1 152 ? -0.176 -23.579 -33.026 1.00 18.71 375 HIS A CA 1
ATOM 1245 C C . HIS A 1 152 ? -1.321 -23.250 -32.116 1.00 21.66 375 HIS A C 1
ATOM 1246 O O . HIS A 1 152 ? -1.441 -22.143 -31.693 1.00 20.60 375 HIS A O 1
ATOM 1253 N N . LEU A 1 153 ? -2.140 -24.231 -31.830 1.00 20.52 376 LEU A N 1
ATOM 1254 C CA . LEU A 1 153 ? -3.255 -24.054 -30.927 1.00 20.80 376 LEU A CA 1
ATOM 1255 C C . LEU A 1 153 ? -2.765 -23.900 -29.480 1.00 20.19 376 LEU A C 1
ATOM 1256 O O . LEU A 1 153 ? -1.924 -24.588 -29.032 1.00 20.15 376 LEU A O 1
ATOM 1261 N N . VAL A 1 154 ? -3.358 -22.943 -28.802 1.00 17.26 377 VAL A N 1
ATOM 1262 C CA . VAL A 1 154 ? -3.037 -22.646 -27.426 1.00 18.11 377 VAL A CA 1
ATOM 1263 C C . VAL A 1 154 ? -4.316 -22.655 -26.589 1.00 18.28 377 VAL A C 1
ATOM 1264 O O . VAL A 1 154 ? -5.301 -22.120 -26.974 1.00 17.51 377 VAL A O 1
ATOM 1268 N N . LYS A 1 155 ? -4.248 -23.305 -25.432 1.00 16.71 378 LYS A N 1
ATOM 1269 C CA . LYS A 1 155 ? -5.352 -23.407 -24.506 1.00 17.67 378 LYS A CA 1
ATOM 1270 C C . LYS A 1 155 ? -4.923 -23.015 -23.101 1.00 20.82 378 LYS A C 1
ATOM 1271 O O . LYS A 1 155 ? -3.840 -23.254 -22.738 1.00 19.34 378 LYS A O 1
ATOM 1277 N N . VAL A 1 156 ? -5.813 -22.375 -22.381 1.00 15.69 379 VAL A N 1
ATOM 1278 C CA . VAL A 1 156 ? -5.617 -22.057 -20.999 1.00 15.66 379 VAL A CA 1
ATOM 1279 C C . VAL A 1 156 ? -6.039 -23.272 -20.173 1.00 19.09 379 VAL A C 1
ATOM 1280 O O . VAL A 1 156 ? -7.014 -23.890 -20.445 1.00 18.97 379 VAL A O 1
ATOM 1284 N N . ALA A 1 157 ? -5.252 -23.568 -19.159 1.00 16.42 380 ALA A N 1
ATOM 1285 C CA . ALA A 1 157 ? -5.492 -24.670 -18.248 1.00 16.02 380 ALA A CA 1
ATOM 1286 C C . ALA A 1 157 ? -5.033 -24.281 -16.859 0.97 17.68 380 ALA A C 1
ATOM 1287 O O . ALA A 1 157 ? -4.694 -23.168 -16.643 1.00 17.65 380 ALA A O 1
ATOM 1289 N N . ASP A 1 158 ? -5.134 -25.202 -15.920 1.00 18.11 381 ASP A N 1
ATOM 1290 C CA . ASP A 1 158 ? -4.583 -25.001 -14.587 1.00 18.31 381 ASP A CA 1
ATOM 1291 C C . ASP A 1 158 ? -3.972 -26.281 -14.038 1.00 19.84 381 ASP A C 1
ATOM 1292 O O . ASP A 1 158 ? -4.706 -27.166 -13.735 1.00 21.65 381 ASP A O 1
ATOM 1297 N N . PHE A 1 159 ? -2.663 -26.331 -13.897 1.00 18.65 382 PHE A N 1
ATOM 1298 C CA . PHE A 1 159 ? -1.958 -27.486 -13.322 1.00 21.81 382 PHE A CA 1
ATOM 1299 C C . PHE A 1 159 ? -2.251 -27.610 -11.822 1.00 23.52 382 PHE A C 1
ATOM 1300 O O . PHE A 1 159 ? -2.134 -28.644 -11.256 1.00 26.02 382 PHE A O 1
ATOM 1308 N N . GLY A 1 160 ? -2.573 -26.513 -11.196 1.00 19.22 383 GLY A N 1
ATOM 1309 C CA . GLY A 1 160 ? -2.998 -26.536 -9.810 1.00 20.95 383 GLY A CA 1
ATOM 1310 C C . GLY A 1 160 ? -1.926 -26.316 -8.770 1.00 28.01 383 GLY A C 1
ATOM 1311 O O . GLY A 1 160 ? -2.154 -26.577 -7.632 1.00 26.69 383 GLY A O 1
ATOM 1312 N N . LEU A 1 161 ? -0.770 -25.849 -9.191 1.00 24.25 384 LEU A N 1
ATOM 1313 C CA . LEU A 1 161 ? 0.377 -25.741 -8.306 1.00 20.55 384 LEU A CA 1
ATOM 1314 C C . LEU A 1 161 ? 0.360 -24.546 -7.374 1.00 25.48 384 LEU A C 1
ATOM 1315 O O . LEU A 1 161 ? 1.025 -24.555 -6.408 1.00 26.29 384 LEU A O 1
ATOM 1320 N N . SER A 1 162 ? -0.371 -23.496 -7.695 1.00 21.74 385 SER A N 1
ATOM 1321 C CA . SER A 1 162 ? -0.280 -22.309 -6.874 1.00 24.26 385 SER A CA 1
ATOM 1322 C C . SER A 1 162 ? -0.843 -22.547 -5.482 0.81 21.61 385 SER A C 1
ATOM 1323 O O . SER A 1 162 ? -1.909 -23.105 -5.324 1.00 26.09 385 SER A O 1
ATOM 1326 N N . ARG A 1 163 ? -0.096 -22.090 -4.485 0.96 21.56 386 ARG A N 1
ATOM 1327 C CA . ARG A 1 163 ? -0.459 -22.263 -3.088 1.00 28.84 386 ARG A CA 1
ATOM 1328 C C . ARG A 1 163 ? -1.047 -21.007 -2.480 1.00 31.37 386 ARG A C 1
ATOM 1329 O O . ARG A 1 163 ? -1.349 -20.969 -1.305 1.00 31.95 386 ARG A O 1
ATOM 1334 N N . LEU A 1 164 ? -1.199 -19.970 -3.282 1.00 27.19 387 LEU A N 1
ATOM 1335 C CA . LEU A 1 164 ? -1.712 -18.716 -2.773 1.00 27.89 387 LEU A CA 1
ATOM 1336 C C . LEU A 1 164 ? -3.152 -18.857 -2.329 1.00 39.82 387 LEU A C 1
ATOM 1337 O O . LEU A 1 164 ? -3.995 -19.291 -3.082 1.00 41.79 387 LEU A O 1
ATOM 1342 N N A MET A 1 165 ? -3.418 -18.490 -1.088 0.47 31.43 388 MET A N 1
ATOM 1343 C CA A MET A 1 165 ? -4.743 -18.674 -0.527 0.47 38.77 388 MET A CA 1
ATOM 1344 C C A MET A 1 165 ? -5.653 -17.467 -0.686 0.47 41.41 388 MET A C 1
ATOM 1345 O O A MET A 1 165 ? -5.200 -16.388 -1.026 0.47 39.95 388 MET A O 1
ATOM 1350 N N B THR A 1 171 ? 13.794 -25.823 -17.150 0.53 47.34 394 THR A N 1
ATOM 1351 C CA B THR A 1 171 ? 12.371 -26.100 -17.201 0.53 44.24 394 THR A CA 1
ATOM 1352 C C B THR A 1 171 ? 11.765 -26.104 -15.814 0.53 41.52 394 THR A C 1
ATOM 1353 O O B THR A 1 171 ? 10.732 -26.713 -15.603 0.53 45.28 394 THR A O 1
ATOM 1355 N N B ALA A 1 172 ? 12.424 -25.433 -14.873 0.53 47.67 395 ALA A N 1
ATOM 1356 C CA B ALA A 1 172 ? 12.060 -25.470 -13.451 0.53 39.71 395 ALA A CA 1
ATOM 1357 C C B ALA A 1 172 ? 10.705 -24.903 -12.984 0.53 37.76 395 ALA A C 1
ATOM 1358 O O B ALA A 1 172 ? 10.024 -25.527 -12.174 0.53 39.73 395 ALA A O 1
ATOM 1360 N N B HIS A 1 173 ? 10.322 -23.730 -13.483 0.53 35.85 396 HIS A N 1
ATOM 1361 C CA B HIS A 1 173 ? 9.141 -23.010 -12.982 0.53 32.34 396 HIS A CA 1
ATOM 1362 C C B HIS A 1 173 ? 9.137 -22.701 -11.471 0.53 35.23 396 HIS A C 1
ATOM 1363 O O B HIS A 1 173 ? 8.234 -23.093 -10.738 0.53 25.47 396 HIS A O 1
ATOM 1370 N N B ALA A 1 174 ? 10.189 -22.025 -11.024 0.53 35.82 397 ALA A N 1
ATOM 1371 C CA B ALA A 1 174 ? 10.411 -21.721 -9.609 0.53 37.11 397 ALA A CA 1
ATOM 1372 C C B ALA A 1 174 ? 9.243 -20.979 -8.949 0.53 35.13 397 ALA A C 1
ATOM 1373 O O B ALA A 1 174 ? 9.021 -21.125 -7.750 0.53 31.93 397 ALA A O 1
ATOM 1375 N N . GLY A 1 175 ? 8.520 -20.176 -9.723 1.00 38.27 398 GLY A N 1
ATOM 1376 C CA . GLY A 1 175 ? 7.405 -19.400 -9.217 1.00 31.45 398 GLY A CA 1
ATOM 1377 C C . GLY A 1 175 ? 6.046 -20.093 -9.179 1.00 30.64 398 GLY A C 1
ATOM 1378 O O . GLY A 1 175 ? 5.048 -19.482 -8.870 1.00 26.44 398 GLY A O 1
ATOM 1379 N N . ALA A 1 176 ? 6.004 -21.371 -9.516 1.00 25.19 399 ALA A N 1
ATOM 1380 C CA . ALA A 1 176 ? 4.742 -22.080 -9.631 1.00 28.10 399 ALA A CA 1
ATOM 1381 C C . ALA A 1 176 ? 3.927 -22.129 -8.335 1.00 25.44 399 ALA A C 1
ATOM 1382 O O . ALA A 1 176 ? 2.716 -22.061 -8.365 1.00 23.84 399 ALA A O 1
ATOM 1384 N N . LYS A 1 177 ? 4.589 -22.354 -7.223 1.00 22.38 400 LYS A N 1
ATOM 1385 C CA . LYS A 1 177 ? 3.905 -22.393 -5.965 1.00 23.34 400 LYS A CA 1
ATOM 1386 C C . LYS A 1 177 ? 3.412 -21.080 -5.406 1.00 23.93 400 LYS A C 1
ATOM 1387 O O . LYS A 1 177 ? 2.361 -21.011 -4.901 1.00 21.04 400 LYS A O 1
ATOM 1393 N N . PHE A 1 178 ? 4.247 -20.065 -5.521 1.00 22.19 401 PHE A N 1
ATOM 1394 C CA . PHE A 1 178 ? 3.966 -18.735 -5.018 1.00 19.56 401 PHE A CA 1
ATOM 1395 C C . PHE A 1 178 ? 4.278 -17.708 -6.098 1.00 22.24 401 PHE A C 1
ATOM 1396 O O . PHE A 1 178 ? 5.292 -17.113 -6.096 1.00 23.96 401 PHE A O 1
ATOM 1404 N N . PRO A 1 179 ? 3.365 -17.563 -7.025 1.00 20.41 402 PRO A N 1
ATOM 1405 C CA . PRO A 1 179 ? 3.617 -16.732 -8.191 0.96 17.20 402 PRO A CA 1
ATOM 1406 C C . PRO A 1 179 ? 3.394 -15.245 -7.906 1.00 21.28 402 PRO A C 1
ATOM 1407 O O . PRO A 1 179 ? 2.571 -14.601 -8.471 1.00 19.28 402 PRO A O 1
ATOM 1411 N N . ILE A 1 180 ? 4.245 -14.736 -7.049 1.00 19.79 403 ILE A N 1
ATOM 1412 C CA . ILE A 1 180 ? 4.135 -13.381 -6.583 1.00 19.06 403 ILE A CA 1
ATOM 1413 C C . ILE A 1 180 ? 4.216 -12.419 -7.760 1.00 21.90 403 ILE A C 1
ATOM 1414 O O . ILE A 1 180 ? 3.519 -11.483 -7.789 1.00 20.08 403 ILE A O 1
ATOM 1419 N N . LYS A 1 181 ? 5.057 -12.734 -8.721 1.00 19.88 404 LYS A N 1
ATOM 1420 C CA . LYS A 1 181 ? 5.316 -11.904 -9.876 1.00 20.56 404 LYS A CA 1
ATOM 1421 C C . LYS A 1 181 ? 4.179 -11.799 -10.877 0.78 16.27 404 LYS A C 1
ATOM 1422 O O . LYS A 1 181 ? 4.233 -11.019 -11.747 1.00 18.32 404 LYS A O 1
ATOM 1428 N N . TRP A 1 182 ? 3.193 -12.661 -10.739 1.00 19.14 405 TRP A N 1
ATOM 1429 C CA . TRP A 1 182 ? 2.007 -12.623 -11.552 1.00 19.36 405 TRP A CA 1
ATOM 1430 C C . TRP A 1 182 ? 0.788 -12.049 -10.811 1.00 17.58 405 TRP A C 1
ATOM 1431 O O . TRP A 1 182 ? -0.241 -11.952 -11.339 1.00 20.15 405 TRP A O 1
ATOM 1442 N N . THR A 1 183 ? 0.941 -11.676 -9.552 1.00 18.12 406 THR A N 1
ATOM 1443 C CA . THR A 1 183 ? -0.198 -11.443 -8.675 1.00 19.03 406 THR A CA 1
ATOM 1444 C C . THR A 1 183 ? -0.453 -9.937 -8.449 1.00 21.67 406 THR A C 1
ATOM 1445 O O . THR A 1 183 ? 0.412 -9.232 -8.119 1.00 20.57 406 THR A O 1
ATOM 1449 N N . ALA A 1 184 ? -1.668 -9.512 -8.651 1.00 20.11 407 ALA A N 1
ATOM 1450 C CA . ALA A 1 184 ? -2.026 -8.114 -8.605 1.00 18.09 407 ALA A CA 1
ATOM 1451 C C . ALA A 1 184 ? -1.817 -7.561 -7.196 1.00 20.28 407 ALA A C 1
ATOM 1452 O O . ALA A 1 184 ? -1.852 -8.280 -6.259 1.00 20.47 407 ALA A O 1
ATOM 1454 N N . PRO A 1 185 ? -1.573 -6.271 -7.094 0.93 17.40 408 PRO A N 1
ATOM 1455 C CA . PRO A 1 185 ? -1.212 -5.687 -5.811 1.00 23.58 408 PRO A CA 1
ATOM 1456 C C . PRO A 1 185 ? -2.287 -5.858 -4.755 1.00 23.63 408 PRO A C 1
ATOM 1457 O O . PRO A 1 185 ? -1.947 -6.115 -3.650 0.92 20.24 408 PRO A O 1
ATOM 1461 N N . GLU A 1 186 ? -3.533 -5.702 -5.108 1.00 22.08 409 GLU A N 1
ATOM 1462 C CA . GLU A 1 186 ? -4.634 -5.933 -4.207 1.00 24.03 409 GLU A CA 1
ATOM 1463 C C . GLU A 1 186 ? -4.718 -7.387 -3.742 0.96 22.86 409 GLU A C 1
ATOM 1464 O O . GLU A 1 186 ? -5.163 -7.656 -2.671 0.88 21.21 409 GLU A O 1
ATOM 1470 N N . SER A 1 187 ? -4.380 -8.304 -4.626 1.00 21.02 410 SER A N 1
ATOM 1471 C CA . SER A 1 187 ? -4.343 -9.700 -4.291 1.00 21.16 410 SER A CA 1
ATOM 1472 C C . SER A 1 187 ? -3.236 -9.990 -3.289 0.72 20.15 410 SER A C 1
ATOM 1473 O O . SER A 1 187 ? -3.412 -10.715 -2.374 1.00 24.18 410 SER A O 1
ATOM 1476 N N . LEU A 1 188 ? -2.089 -9.398 -3.493 1.00 21.82 411 LEU A N 1
ATOM 1477 C CA . LEU A 1 188 ? -1.021 -9.521 -2.532 1.00 22.24 411 LEU A CA 1
ATOM 1478 C C . LEU A 1 188 ? -1.286 -8.870 -1.180 0.80 21.26 411 LEU A C 1
ATOM 1479 O O . LEU A 1 188 ? -0.978 -9.419 -0.167 0.83 23.65 411 LEU A O 1
ATOM 1484 N N . ALA A 1 189 ? -1.797 -7.658 -1.208 1.00 23.98 412 ALA A N 1
ATOM 1485 C CA . ALA A 1 189 ? -1.962 -6.903 0.007 1.00 23.62 412 ALA A CA 1
ATOM 1486 C C . ALA A 1 189 ? -3.183 -7.265 0.784 0.68 21.86 412 ALA A C 1
ATOM 1487 O O . ALA A 1 189 ? -3.168 -7.238 2.001 0.95 27.81 412 ALA A O 1
ATOM 1489 N N . TYR A 1 190 ? -4.271 -7.504 0.069 1.00 25.57 413 TYR A N 1
ATOM 1490 C CA . TYR A 1 190 ? -5.542 -7.758 0.709 1.00 25.65 413 TYR A CA 1
ATOM 1491 C C . TYR A 1 190 ? -6.219 -9.069 0.334 1.00 28.57 413 TYR A C 1
ATOM 1492 O O . TYR A 1 190 ? -7.351 -9.297 0.700 1.00 30.60 413 TYR A O 1
ATOM 1501 N N . ASN A 1 191 ? -5.521 -9.905 -0.421 1.00 25.02 414 ASN A N 1
ATOM 1502 C CA . ASN A 1 191 ? -6.035 -11.215 -0.781 1.00 25.60 414 ASN A CA 1
ATOM 1503 C C . ASN A 1 191 ? -7.323 -11.174 -1.582 1.00 29.30 414 ASN A C 1
ATOM 1504 O O . ASN A 1 191 ? -8.134 -12.083 -1.501 1.00 31.76 414 ASN A O 1
ATOM 1509 N N . LYS A 1 192 ? -7.504 -10.127 -2.371 1.00 27.26 415 LYS A N 1
ATOM 1510 C CA . LYS A 1 192 ? -8.668 -10.022 -3.183 1.00 26.02 415 LYS A CA 1
ATOM 1511 C C . LYS A 1 192 ? -8.287 -10.515 -4.572 1.00 27.14 415 LYS A C 1
ATOM 1512 O O . LYS A 1 192 ? -7.479 -9.920 -5.203 1.00 31.46 415 LYS A O 1
ATOM 1518 N N . PHE A 1 193 ? -8.903 -11.585 -5.024 1.00 27.67 416 PHE A N 1
ATOM 1519 C CA . PHE A 1 193 ? -8.696 -12.157 -6.354 1.00 25.98 416 PHE A CA 1
ATOM 1520 C C . PHE A 1 193 ? -10.009 -11.967 -7.127 1.00 32.15 416 PHE A C 1
ATOM 1521 O O . PHE A 1 193 ? -11.047 -12.098 -6.574 1.00 29.91 416 PHE A O 1
ATOM 1529 N N . SER A 1 194 ? -9.924 -11.561 -8.379 1.00 20.68 417 SER A N 1
ATOM 1530 C CA . SER A 1 194 ? -11.063 -11.193 -9.183 1.00 23.55 417 SER A CA 1
ATOM 1531 C C . SER A 1 194 ? -10.692 -11.327 -10.633 1.00 24.55 417 SER A C 1
ATOM 1532 O O . SER A 1 194 ? -9.609 -11.592 -10.946 1.00 22.73 417 SER A O 1
ATOM 1535 N N . ILE A 1 195 ? -11.646 -11.077 -11.491 1.00 24.08 418 ILE A N 1
ATOM 1536 C CA . ILE A 1 195 ? -11.376 -11.124 -12.901 1.00 20.98 418 ILE A CA 1
ATOM 1537 C C . ILE A 1 195 ? -10.339 -10.071 -13.224 1.00 22.29 418 ILE A C 1
ATOM 1538 O O . ILE A 1 195 ? -9.503 -10.255 -14.036 1.00 22.75 418 ILE A O 1
ATOM 1543 N N . LYS A 1 196 ? -10.434 -8.953 -12.541 1.00 24.99 419 LYS A N 1
ATOM 1544 C CA . LYS A 1 196 ? -9.436 -7.926 -12.678 1.00 23.03 419 LYS A CA 1
ATOM 1545 C C . LYS A 1 196 ? -8.016 -8.314 -12.249 1.00 21.69 419 LYS A C 1
ATOM 1546 O O . LYS A 1 196 ? -7.063 -7.852 -12.771 1.00 19.49 419 LYS A O 1
ATOM 1552 N N . SER A 1 197 ? -7.880 -9.121 -11.230 1.00 21.66 420 SER A N 1
ATOM 1553 C CA . SER A 1 197 ? -6.579 -9.668 -10.959 1.00 18.11 420 SER A CA 1
ATOM 1554 C C . SER A 1 197 ? -6.054 -10.660 -12.045 1.00 19.87 420 SER A C 1
ATOM 1555 O O . SER A 1 197 ? -4.889 -10.797 -12.222 1.00 18.48 420 SER A O 1
ATOM 1558 N N . ASP A 1 198 ? -6.981 -11.372 -12.668 1.00 19.36 421 ASP A N 1
ATOM 1559 C CA . ASP A 1 198 ? -6.634 -12.199 -13.797 1.00 18.40 421 ASP A CA 1
ATOM 1560 C C . ASP A 1 198 ? -6.128 -11.312 -14.929 1.00 21.41 4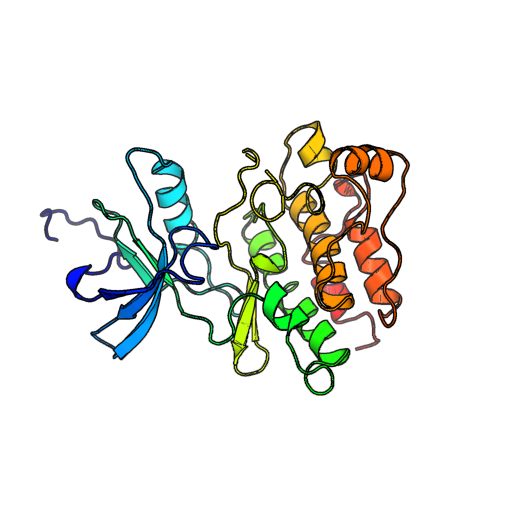21 ASP A C 1
ATOM 1561 O O . ASP A 1 198 ? -5.204 -11.626 -15.599 1.00 18.74 421 ASP A O 1
ATOM 1566 N N . VAL A 1 199 ? -6.769 -10.173 -15.101 1.00 19.92 422 VAL A N 1
ATOM 1567 C CA . VAL A 1 199 ? -6.327 -9.241 -16.131 1.00 19.99 422 VAL A CA 1
ATOM 1568 C C . VAL A 1 199 ? -4.893 -8.807 -15.876 1.00 19.45 422 VAL A C 1
ATOM 1569 O O . VAL A 1 199 ? -4.102 -8.783 -16.771 1.00 19.41 422 VAL A O 1
ATOM 1573 N N . TRP A 1 200 ? -4.539 -8.537 -14.634 1.00 19.65 423 TRP A N 1
ATOM 1574 C CA . TRP A 1 200 ? -3.178 -8.186 -14.303 1.00 16.75 423 TRP A CA 1
ATOM 1575 C C . TRP A 1 200 ? -2.225 -9.295 -14.681 1.00 20.94 423 TRP A C 1
ATOM 1576 O O . TRP A 1 200 ? -1.260 -9.068 -15.295 1.00 18.34 423 TRP A O 1
ATOM 1587 N N . ALA A 1 201 ? -2.580 -10.518 -14.332 1.00 17.83 424 ALA A N 1
ATOM 1588 C CA . ALA A 1 201 ? -1.765 -11.656 -14.682 1.00 19.25 424 ALA A CA 1
ATOM 1589 C C . ALA A 1 201 ? -1.629 -11.833 -16.184 1.00 18.92 424 ALA A C 1
ATOM 1590 O O . ALA A 1 201 ? -0.629 -12.198 -16.665 1.00 16.81 424 ALA A O 1
ATOM 1592 N N . PHE A 1 202 ? -2.696 -11.544 -16.878 1.00 18.51 425 PHE A N 1
ATOM 1593 C CA . PHE A 1 202 ? -2.658 -11.661 -18.308 1.00 17.58 425 PHE A CA 1
ATOM 1594 C C . PHE A 1 202 ? -1.593 -10.744 -18.878 0.85 14.60 425 PHE A C 1
ATOM 1595 O O . PHE A 1 202 ? -0.901 -11.078 -19.790 1.00 19.37 425 PHE A O 1
ATOM 1603 N N . GLY A 1 203 ? -1.459 -9.569 -18.298 0.90 16.37 426 GLY A N 1
ATOM 1604 C CA . GLY A 1 203 ? -0.430 -8.682 -18.756 1.00 19.73 426 GLY A CA 1
ATOM 1605 C C . GLY A 1 203 ? 0.943 -9.278 -18.551 0.80 16.23 426 GLY A C 1
ATOM 1606 O O . GLY A 1 203 ? 1.801 -9.098 -19.334 1.00 17.72 426 GLY A O 1
ATOM 1607 N N . VAL A 1 204 ? 1.161 -9.947 -17.424 1.00 18.23 427 VAL A N 1
ATOM 1608 C CA . VAL A 1 204 ? 2.407 -10.613 -17.212 1.00 18.26 427 VAL A CA 1
ATOM 1609 C C . VAL A 1 204 ? 2.647 -11.762 -18.209 1.00 19.16 427 VAL A C 1
ATOM 1610 O O . VAL A 1 204 ? 3.697 -11.957 -18.693 1.00 17.69 427 VAL A O 1
ATOM 1614 N N . LEU A 1 205 ? 1.593 -12.488 -18.482 1.00 20.58 428 LEU A N 1
ATOM 1615 C CA . LEU A 1 205 ? 1.659 -13.543 -19.458 1.00 17.63 428 LEU A CA 1
ATOM 1616 C C . LEU A 1 205 ? 2.001 -12.997 -20.847 1.00 19.47 428 LEU A C 1
ATOM 1617 O O . LEU A 1 205 ? 2.788 -13.560 -21.532 1.00 18.59 428 LEU A O 1
ATOM 1622 N N . LEU A 1 206 ? 1.447 -11.859 -21.201 1.00 17.50 429 LEU A N 1
ATOM 1623 C CA . LEU A 1 206 ? 1.829 -11.233 -22.462 1.00 18.68 429 LEU A CA 1
ATOM 1624 C C . LEU A 1 206 ? 3.301 -10.940 -22.511 1.00 19.70 429 LEU A C 1
ATOM 1625 O O . LEU A 1 206 ? 3.907 -11.075 -23.512 1.00 20.49 429 LEU A O 1
ATOM 1630 N N . TRP A 1 207 ? 3.876 -10.502 -21.407 1.00 19.70 430 TRP A N 1
ATOM 1631 C CA . TRP A 1 207 ? 5.298 -10.261 -21.310 1.00 17.58 430 TRP A CA 1
ATOM 1632 C C . TRP A 1 207 ? 6.105 -11.546 -21.447 1.00 19.94 430 TRP A C 1
ATOM 1633 O O . TRP A 1 207 ? 7.091 -11.573 -22.067 1.00 19.52 430 TRP A O 1
ATOM 1644 N N . GLU A 1 208 ? 5.622 -12.618 -20.837 1.00 19.05 431 GLU A N 1
ATOM 1645 C CA . GLU A 1 208 ? 6.279 -13.902 -20.958 1.00 18.31 431 GLU A CA 1
ATOM 1646 C C . GLU A 1 208 ? 6.295 -14.331 -22.419 1.00 19.64 431 GLU A C 1
ATOM 1647 O O . GLU A 1 208 ? 7.220 -14.828 -22.877 1.00 20.41 431 GLU A O 1
ATOM 1653 N N . ILE A 1 209 ? 5.200 -14.130 -23.104 1.00 18.45 432 ILE A N 1
ATOM 1654 C CA . ILE A 1 209 ? 5.140 -14.519 -24.491 1.00 18.64 432 ILE A CA 1
ATOM 1655 C C . ILE A 1 209 ? 6.097 -13.696 -25.359 1.00 21.58 432 ILE A C 1
ATOM 1656 O O . ILE A 1 209 ? 6.821 -14.199 -26.126 1.00 21.79 432 ILE A O 1
ATOM 1661 N N . ALA A 1 210 ? 6.098 -12.410 -25.124 1.00 19.71 433 ALA A N 1
ATOM 1662 C CA . ALA A 1 210 ? 6.868 -11.451 -25.880 1.00 20.08 433 ALA A CA 1
ATOM 1663 C C . ALA A 1 210 ? 8.361 -11.671 -25.744 1.00 25.60 433 ALA A C 1
ATOM 1664 O O . ALA A 1 210 ? 9.101 -11.294 -26.601 1.00 25.77 433 ALA A O 1
ATOM 1666 N N . THR A 1 211 ? 8.788 -12.224 -24.620 1.00 21.22 434 THR A N 1
ATOM 1667 C CA . THR A 1 211 ? 10.164 -12.523 -24.319 1.00 20.45 434 THR A CA 1
ATOM 1668 C C . THR A 1 211 ? 10.621 -13.945 -24.572 1.00 23.90 434 THR A C 1
ATOM 1669 O O . THR A 1 211 ? 11.687 -14.317 -24.216 1.00 23.22 434 THR A O 1
ATOM 1673 N N . TYR A 1 212 ? 9.773 -14.729 -25.179 1.00 22.14 435 TYR A N 1
ATOM 1674 C CA . TYR A 1 212 ? 10.024 -16.142 -25.326 1.00 24.48 435 TYR A CA 1
ATOM 1675 C C . TYR A 1 212 ? 10.284 -16.845 -23.986 1.00 27.03 435 TYR A C 1
ATOM 1676 O O . TYR A 1 212 ? 11.106 -17.667 -23.890 1.00 25.33 435 TYR A O 1
ATOM 1685 N N . GLY A 1 213 ? 9.493 -16.509 -22.990 1.00 21.84 436 GLY A N 1
ATOM 1686 C CA . GLY A 1 213 ? 9.547 -17.171 -21.715 1.00 23.23 436 GLY A CA 1
ATOM 1687 C C . GLY A 1 213 ? 10.555 -16.747 -20.676 1.00 26.18 436 GLY A C 1
ATOM 1688 O O . GLY A 1 213 ? 10.969 -17.529 -19.894 1.00 26.90 436 GLY A O 1
ATOM 1689 N N . MET A 1 214 ? 10.920 -15.478 -20.704 1.00 22.96 437 MET A N 1
ATOM 1690 C CA A MET A 1 214 ? 11.772 -15.003 -19.636 0.37 24.67 437 MET A CA 1
ATOM 1691 C CA B MET A 1 214 ? 11.799 -15.006 -19.653 0.63 24.59 437 MET A CA 1
ATOM 1692 C C . MET A 1 214 ? 11.024 -14.918 -18.362 1.00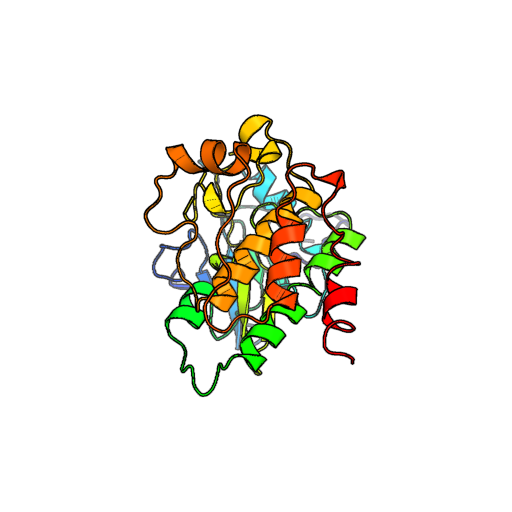 25.73 437 MET A C 1
ATOM 1693 O O . MET A 1 214 ? 9.828 -14.813 -18.354 1.00 24.21 437 MET A O 1
ATOM 1702 N N . SER A 1 215 ? 11.740 -15.004 -17.249 1.00 26.58 438 SER A N 1
ATOM 1703 C CA . SER A 1 215 ? 11.141 -14.696 -15.975 1.00 27.82 438 SER A CA 1
ATOM 1704 C C . SER A 1 215 ? 10.840 -13.229 -15.783 1.00 26.38 438 SER A C 1
ATOM 1705 O O . SER A 1 215 ? 11.589 -12.407 -16.131 1.00 28.18 438 SER A O 1
ATOM 1708 N N . PRO A 1 216 ? 9.710 -12.940 -15.208 1.00 24.95 439 PRO A N 1
ATOM 1709 C CA . PRO A 1 216 ? 9.308 -11.561 -15.021 1.00 23.59 439 PRO A CA 1
ATOM 1710 C C . PRO A 1 216 ? 10.172 -10.849 -14.004 1.00 27.10 439 PRO A C 1
ATOM 1711 O O . PRO A 1 216 ? 10.769 -11.484 -13.190 1.00 28.68 439 PRO A O 1
ATOM 1715 N N . TYR A 1 217 ? 10.241 -9.529 -14.123 1.00 25.13 440 TYR A N 1
ATOM 1716 C CA . TYR A 1 217 ? 10.997 -8.680 -13.197 1.00 26.45 440 TYR A CA 1
ATOM 1717 C C . TYR A 1 217 ? 12.378 -9.228 -13.004 1.00 33.17 440 TYR A C 1
ATOM 1718 O O . TYR A 1 217 ? 12.746 -9.567 -11.924 1.00 32.08 440 TYR A O 1
ATOM 1727 N N . PRO A 1 218 ? 13.126 -9.389 -14.077 1.00 32.71 441 PRO A N 1
ATOM 1728 C CA . PRO A 1 218 ? 14.365 -10.133 -14.004 1.00 35.47 441 PRO A CA 1
ATOM 1729 C C . PRO A 1 218 ? 15.362 -9.527 -13.044 1.00 38.24 441 PRO A C 1
ATOM 1730 O O . PRO A 1 218 ? 15.549 -8.354 -13.045 1.00 39.01 441 PRO A O 1
ATOM 1734 N N . GLY A 1 219 ? 15.960 -10.374 -12.226 1.00 38.95 442 GLY A N 1
ATOM 1735 C CA . GLY A 1 219 ? 16.968 -9.960 -11.287 1.00 45.51 442 GLY A CA 1
ATOM 1736 C C . GLY A 1 219 ? 16.438 -9.312 -10.023 1.00 47.31 442 GLY A C 1
ATOM 1737 O O . GLY A 1 219 ? 17.228 -8.960 -9.158 1.00 47.91 442 GLY A O 1
ATOM 1738 N N . ILE A 1 220 ? 15.125 -9.191 -9.916 1.00 38.10 443 ILE A N 1
ATOM 1739 C CA . ILE A 1 220 ? 14.450 -8.589 -8.793 1.00 36.69 443 ILE A CA 1
ATOM 1740 C C . ILE A 1 220 ? 13.907 -9.623 -7.826 1.00 35.23 443 ILE A C 1
ATOM 1741 O O . ILE A 1 220 ? 13.251 -10.539 -8.195 1.00 35.71 443 ILE A O 1
ATOM 1746 N N . ASP A 1 221 ? 14.224 -9.443 -6.565 1.00 38.18 444 ASP A N 1
ATOM 1747 C CA . ASP A 1 221 ? 13.851 -10.340 -5.510 1.00 40.30 444 ASP A CA 1
ATOM 1748 C C . ASP A 1 221 ? 12.390 -10.299 -5.259 1.00 34.45 444 ASP A C 1
ATOM 1749 O O . ASP A 1 221 ? 11.792 -9.286 -5.410 1.00 31.97 444 ASP A O 1
ATOM 1754 N N . LEU A 1 222 ? 11.823 -11.403 -4.816 1.00 31.44 445 LEU A N 1
ATOM 1755 C CA . LEU A 1 222 ? 10.395 -11.470 -4.635 1.00 32.29 445 LEU A CA 1
ATOM 1756 C C . LEU A 1 222 ? 9.926 -10.455 -3.650 1.00 31.67 445 LEU A C 1
ATOM 1757 O O . LEU A 1 222 ? 8.897 -9.922 -3.783 1.00 35.22 445 LEU A O 1
ATOM 1762 N N . SER A 1 223 ? 10.709 -10.227 -2.629 1.00 31.43 446 SER A N 1
ATOM 1763 C CA . SER A 1 223 ? 10.333 -9.334 -1.587 1.00 35.57 446 SER A CA 1
ATOM 1764 C C . SER A 1 223 ? 10.323 -7.883 -1.990 0.81 32.68 446 SER A C 1
ATOM 1765 O O . SER A 1 223 ? 9.866 -7.061 -1.232 0.86 31.64 446 SER A O 1
ATOM 1768 N N . GLN A 1 224 ? 10.887 -7.568 -3.143 1.00 29.19 447 GLN A N 1
ATOM 1769 C CA . GLN A 1 224 ? 10.897 -6.207 -3.611 1.00 30.76 447 GLN A CA 1
ATOM 1770 C C . GLN A 1 224 ? 9.862 -5.885 -4.651 1.00 22.45 447 GLN A C 1
ATOM 1771 O O . GLN A 1 224 ? 9.731 -4.787 -5.043 1.00 24.93 447 GLN A O 1
ATOM 1775 N N . VAL A 1 225 ? 9.111 -6.866 -5.089 1.00 26.61 448 VAL A N 1
ATOM 1776 C CA . VAL A 1 225 ? 8.116 -6.624 -6.123 0.80 23.36 448 VAL A CA 1
ATOM 1777 C C . VAL A 1 225 ? 6.971 -5.730 -5.779 1.00 24.15 448 VAL A C 1
ATOM 1778 O O . VAL A 1 225 ? 6.627 -4.874 -6.539 0.92 20.77 448 VAL A O 1
ATOM 1782 N N . TYR A 1 226 ? 6.377 -5.932 -4.625 1.00 25.08 449 TYR A N 1
ATOM 1783 C CA . TYR A 1 226 ? 5.227 -5.169 -4.276 1.00 22.86 449 TYR A CA 1
ATOM 1784 C C . TYR A 1 226 ? 5.580 -3.685 -4.156 1.00 29.20 449 TYR A C 1
ATOM 1785 O O . TYR A 1 226 ? 4.865 -2.856 -4.604 1.00 26.29 449 TYR A O 1
ATOM 1794 N N . GLU A 1 227 ? 6.698 -3.411 -3.531 1.00 24.35 450 GLU A N 1
ATOM 1795 C CA . GLU A 1 227 ? 7.117 -2.046 -3.322 1.00 24.76 450 GLU A CA 1
ATOM 1796 C C . GLU A 1 227 ? 7.366 -1.350 -4.645 0.98 25.33 450 GLU A C 1
ATOM 1797 O O . GLU A 1 227 ? 6.972 -0.232 -4.825 0.87 24.35 450 GLU A O 1
ATOM 1799 N N . LEU A 1 228 ? 7.995 -2.047 -5.579 1.00 26.14 451 LEU A N 1
ATOM 1800 C CA . LEU A 1 228 ? 8.238 -1.476 -6.885 1.00 28.48 451 LEU A CA 1
ATOM 1801 C C . LEU A 1 228 ? 6.966 -1.130 -7.594 0.97 25.28 451 LEU A C 1
ATOM 1802 O O . LEU A 1 228 ? 6.837 -0.067 -8.129 1.00 23.88 451 LEU A O 1
ATOM 1807 N N . LEU A 1 229 ? 5.997 -2.016 -7.536 1.00 22.86 452 LEU A N 1
ATOM 1808 C CA . LEU A 1 229 ? 4.711 -1.754 -8.132 1.00 26.25 452 LEU A CA 1
ATOM 1809 C C . LEU A 1 229 ? 4.010 -0.577 -7.488 0.84 21.41 452 LEU A C 1
ATOM 1810 O O . LEU A 1 229 ? 3.410 0.205 -8.156 0.87 20.39 452 LEU A O 1
ATOM 1815 N N . GLU A 1 230 ? 4.107 -0.481 -6.173 1.00 22.32 453 GLU A N 1
ATOM 1816 C CA . GLU A 1 230 ? 3.441 0.576 -5.450 0.96 23.84 453 GLU A CA 1
ATOM 1817 C C . GLU A 1 230 ? 4.005 1.944 -5.821 0.89 23.32 453 GLU A C 1
ATOM 1818 O O . GLU A 1 230 ? 3.297 2.924 -5.829 1.00 27.45 453 GLU A O 1
ATOM 1824 N N . LYS A 1 231 ? 5.284 1.968 -6.123 1.00 22.50 454 LYS A N 1
ATOM 1825 C CA . LYS A 1 231 ? 5.974 3.169 -6.551 0.84 23.66 454 LYS A CA 1
ATOM 1826 C C . LYS A 1 231 ? 5.694 3.519 -8.018 0.81 24.76 454 LYS A C 1
ATOM 1827 O O . LYS A 1 231 ? 6.212 4.477 -8.541 0.85 27.79 454 LYS A O 1
ATOM 1833 N N . ASP A 1 232 ? 4.856 2.722 -8.654 1.00 25.52 455 ASP A N 1
ATOM 1834 C CA . ASP A 1 232 ? 4.431 2.955 -10.017 1.00 25.81 455 ASP A CA 1
ATOM 1835 C C . ASP A 1 232 ? 5.437 2.505 -11.088 0.90 22.82 455 ASP A C 1
ATOM 1836 O O . ASP A 1 232 ? 5.314 2.888 -12.224 0.81 24.26 455 ASP A O 1
ATOM 1841 N N . TYR A 1 233 ? 6.403 1.679 -10.710 1.00 24.65 456 TYR A N 1
ATOM 1842 C CA . TYR A 1 233 ? 7.324 1.032 -11.647 1.00 25.01 456 TYR A CA 1
ATOM 1843 C C . TYR A 1 233 ? 6.649 -0.171 -12.326 0.80 21.61 456 TYR A C 1
ATOM 1844 O O . TYR A 1 233 ? 5.840 -0.842 -11.712 1.00 24.12 456 TYR A O 1
ATOM 1853 N N . ARG A 1 234 ? 6.985 -0.402 -13.594 0.99 23.33 457 ARG A N 1
ATOM 1854 C CA . ARG A 1 234 ? 6.467 -1.525 -14.384 1.00 22.12 457 ARG A CA 1
ATOM 1855 C C . ARG A 1 234 ? 7.555 -2.105 -15.289 1.00 22.49 457 ARG A C 1
ATOM 1856 O O . ARG A 1 234 ? 8.490 -1.426 -15.608 1.00 25.92 457 ARG A O 1
ATOM 1864 N N . MET A 1 235 ? 7.432 -3.362 -15.710 1.00 23.37 458 MET A N 1
ATOM 1865 C CA A MET A 1 235 ? 8.328 -3.885 -16.604 0.70 24.07 458 MET A CA 1
ATOM 1866 C CA B MET A 1 235 ? 8.346 -3.886 -16.606 0.30 24.12 458 MET A CA 1
ATOM 1867 C C . MET A 1 235 ? 8.299 -3.080 -17.911 1.00 25.12 458 MET A C 1
ATOM 1868 O O . MET A 1 235 ? 7.388 -2.495 -18.306 1.00 25.09 458 MET A O 1
ATOM 1877 N N . GLU A 1 236 ? 9.468 -3.048 -18.478 1.00 23.67 459 GLU A N 1
ATOM 1878 C CA . GLU A 1 236 ? 9.733 -2.416 -19.770 1.00 28.53 459 GLU A CA 1
ATOM 1879 C C . GLU A 1 236 ? 9.278 -3.180 -20.973 1.00 24.38 459 GLU A C 1
ATOM 1880 O O . GLU A 1 236 ? 9.239 -4.365 -20.948 1.00 27.37 459 GLU A O 1
ATOM 1886 N N . ARG A 1 237 ? 9.069 -2.468 -22.068 1.00 26.88 460 ARG A N 1
ATOM 1887 C CA A ARG A 1 237 ? 8.646 -3.102 -23.317 0.67 23.40 460 ARG A CA 1
ATOM 1888 C CA B ARG A 1 237 ? 8.648 -3.087 -23.311 0.33 23.48 460 ARG A CA 1
ATOM 1889 C C . ARG A 1 237 ? 9.706 -4.057 -23.767 1.00 27.47 460 ARG A C 1
ATOM 1890 O O . ARG A 1 237 ? 10.793 -3.643 -23.927 1.00 32.23 460 ARG A O 1
ATOM 1905 N N . PRO A 1 238 ? 9.373 -5.278 -24.126 1.00 26.23 461 PRO A N 1
ATOM 1906 C CA . PRO A 1 238 ? 10.365 -6.240 -24.602 1.00 25.08 461 PRO A CA 1
ATOM 1907 C C . PRO A 1 238 ? 10.829 -5.917 -26.014 1.00 30.95 461 PRO A C 1
ATOM 1908 O O . PRO A 1 238 ? 10.128 -5.308 -26.760 1.00 29.06 461 PRO A O 1
ATOM 1912 N N . GLU A 1 239 ? 12.007 -6.357 -26.355 1.00 30.72 462 GLU A N 1
ATOM 1913 C CA . GLU A 1 239 ? 12.501 -6.111 -27.673 1.00 35.12 462 GLU A CA 1
ATOM 1914 C C . GLU A 1 239 ? 11.572 -6.762 -28.632 1.00 31.85 462 GLU A C 1
ATOM 1915 O O . GLU A 1 239 ? 11.211 -7.883 -28.460 1.00 33.06 462 GLU A O 1
ATOM 1918 N N . GLY A 1 240 ? 11.215 -6.055 -29.677 1.00 34.25 463 GLY A N 1
ATOM 1919 C CA . GLY A 1 240 ? 10.400 -6.636 -30.696 1.00 32.39 463 GLY A CA 1
ATOM 1920 C C . GLY A 1 240 ? 8.942 -6.723 -30.385 1.00 36.78 463 GLY A C 1
ATOM 1921 O O . GLY A 1 240 ? 8.209 -7.197 -31.172 1.00 32.12 463 GLY A O 1
ATOM 1922 N N . CYS A 1 241 ? 8.513 -6.217 -29.245 1.00 30.62 464 CYS A N 1
ATOM 1923 C CA . CYS A 1 241 ? 7.109 -6.189 -28.933 1.00 22.21 464 CYS A CA 1
ATOM 1924 C C . CYS A 1 241 ? 6.467 -4.971 -29.487 1.00 29.78 464 CYS A C 1
ATOM 1925 O O . CYS A 1 241 ? 6.901 -3.918 -29.280 1.00 30.88 464 CYS A O 1
ATOM 1928 N N . PRO A 1 242 ? 5.383 -5.150 -30.177 1.00 29.13 465 PRO A N 1
ATOM 1929 C CA . PRO A 1 242 ? 4.708 -4.031 -30.804 1.00 33.36 465 PRO A CA 1
ATOM 1930 C C . PRO A 1 242 ? 4.226 -3.072 -29.746 1.00 32.46 465 PRO A C 1
ATOM 1931 O O . PRO A 1 242 ? 3.767 -3.486 -28.729 1.00 27.53 465 PRO A O 1
ATOM 1935 N N . GLU A 1 243 ? 4.317 -1.784 -30.014 1.00 32.07 466 GLU A N 1
ATOM 1936 C CA . GLU A 1 243 ? 4.040 -0.811 -28.999 1.00 29.27 466 GLU A CA 1
ATOM 1937 C C . GLU A 1 243 ? 2.637 -0.919 -28.524 1.00 27.55 466 GLU A C 1
ATOM 1938 O O . GLU A 1 243 ? 2.391 -0.662 -27.419 0.90 25.61 466 GLU A O 1
ATOM 1944 N N . LYS A 1 244 ? 1.708 -1.217 -29.394 1.00 26.75 467 LYS A N 1
ATOM 1945 C CA . LYS A 1 244 ? 0.321 -1.353 -29.018 1.00 29.02 467 LYS A CA 1
ATOM 1946 C C . LYS A 1 244 ? 0.034 -2.516 -28.071 1.00 27.99 467 LYS A C 1
ATOM 1947 O O . LYS A 1 244 ? -0.839 -2.456 -27.275 1.00 23.69 467 LYS A O 1
ATOM 1950 N N . VAL A 1 245 ? 0.751 -3.601 -28.278 1.00 23.58 468 VAL A N 1
ATOM 1951 C CA . VAL A 1 245 ? 0.699 -4.700 -27.348 1.00 22.02 468 VAL A CA 1
ATOM 1952 C C . VAL A 1 245 ? 1.276 -4.270 -25.983 1.00 25.10 468 VAL A C 1
ATOM 1953 O O . VAL A 1 245 ? 0.736 -4.587 -24.981 1.00 22.47 468 VAL A O 1
ATOM 1957 N N . TYR A 1 246 ? 2.357 -3.521 -25.980 1.00 21.70 469 TYR A N 1
ATOM 1958 C CA . TYR A 1 246 ? 2.889 -3.012 -24.719 1.00 23.98 469 TYR A CA 1
ATOM 1959 C C . TYR A 1 246 ? 1.909 -2.085 -24.017 1.00 21.88 469 TYR A C 1
ATOM 1960 O O . TYR A 1 246 ? 1.770 -2.119 -22.847 1.00 19.73 469 TYR A O 1
ATOM 1969 N N . GLU A 1 247 ? 1.206 -1.280 -24.779 1.00 24.07 470 GLU A N 1
ATOM 1970 C CA . GLU A 1 247 ? 0.231 -0.407 -24.200 1.00 25.56 470 GLU A CA 1
ATOM 1971 C C . GLU A 1 247 ? -0.830 -1.206 -23.494 0.77 22.08 470 GLU A C 1
ATOM 1972 O O . GLU A 1 247 ? -1.311 -0.841 -22.491 1.00 24.64 470 GLU A O 1
ATOM 1978 N N . LEU A 1 248 ? -1.180 -2.322 -24.103 0.84 20.80 471 LEU A N 1
ATOM 1979 C CA . LEU A 1 248 ? -2.150 -3.191 -23.553 1.00 22.08 471 LEU A CA 1
ATOM 1980 C C . LEU A 1 248 ? -1.639 -3.808 -22.261 1.00 24.73 471 LEU A C 1
ATOM 1981 O O . LEU A 1 248 ? -2.342 -3.859 -21.319 1.00 21.94 471 LEU A O 1
ATOM 1986 N N . MET A 1 249 ? -0.383 -4.206 -22.237 1.00 23.16 472 MET A N 1
ATOM 1987 C CA . MET A 1 249 ? 0.167 -4.797 -21.039 1.00 22.58 472 MET A CA 1
ATOM 1988 C C . MET A 1 249 ? 0.055 -3.779 -19.931 1.00 21.17 472 MET A C 1
ATOM 1989 O O . MET A 1 249 ? -0.334 -4.085 -18.825 1.00 21.41 472 MET A O 1
ATOM 1994 N N . ARG A 1 250 ? 0.416 -2.549 -20.250 1.00 22.66 473 ARG A N 1
ATOM 1995 C CA . ARG A 1 250 ? 0.432 -1.491 -19.255 1.00 21.15 473 ARG A CA 1
ATOM 1996 C C . ARG A 1 250 ? -0.938 -1.185 -18.694 1.00 20.78 473 ARG A C 1
ATOM 1997 O O . ARG A 1 250 ? -1.072 -0.902 -17.523 1.00 23.68 473 ARG A O 1
ATOM 2005 N N . ALA A 1 251 ? -1.955 -1.252 -19.536 1.00 21.04 474 ALA A N 1
ATOM 2006 C CA . ALA A 1 251 ? -3.327 -1.103 -19.091 1.00 20.56 474 ALA A CA 1
ATOM 2007 C C . ALA A 1 251 ? -3.721 -2.201 -18.115 1.00 21.50 474 ALA A C 1
ATOM 2008 O O . ALA A 1 251 ? -4.426 -1.972 -17.183 0.87 19.51 474 ALA A O 1
ATOM 2010 N N . CYS A 1 252 ? -3.263 -3.405 -18.385 1.00 19.81 475 CYS A N 1
ATOM 2011 C CA . CYS A 1 252 ? -3.519 -4.561 -17.551 1.00 20.96 475 CYS A CA 1
ATOM 2012 C C . CYS A 1 252 ? -2.915 -4.360 -16.165 1.00 20.38 475 CYS A C 1
ATOM 2013 O O . CYS A 1 252 ? -3.379 -4.923 -15.204 1.00 20.69 475 CYS A O 1
ATOM 2016 N N . TRP A 1 253 ? -1.860 -3.570 -16.097 1.00 18.94 476 TRP A N 1
ATOM 2017 C CA . TRP A 1 253 ? -1.115 -3.335 -14.868 1.00 21.60 476 TRP A CA 1
ATOM 2018 C C . TRP A 1 253 ? -1.483 -2.024 -14.158 1.00 20.57 476 TRP A C 1
ATOM 2019 O O . TRP A 1 253 ? -0.683 -1.493 -13.455 1.00 23.54 476 TRP A O 1
ATOM 2030 N N . GLN A 1 254 ? -2.666 -1.488 -14.395 1.00 20.17 477 GLN A N 1
ATOM 2031 C CA . GLN A 1 254 ? -3.094 -0.302 -13.663 1.00 22.95 477 GLN A CA 1
ATOM 2032 C C . GLN A 1 254 ? -3.246 -0.659 -12.184 1.00 25.07 477 GLN A C 1
ATOM 2033 O O . GLN A 1 254 ? -3.709 -1.739 -11.857 0.87 22.54 477 GLN A O 1
ATOM 2039 N N . TRP A 1 255 ? -2.856 0.243 -11.288 1.00 24.24 478 TRP A N 1
ATOM 2040 C CA . TRP A 1 255 ? -2.933 -0.051 -9.863 1.00 21.59 478 TRP A CA 1
ATOM 2041 C C . TRP A 1 255 ? -4.344 -0.311 -9.378 1.00 19.96 478 TRP A C 1
ATOM 2042 O O . TRP A 1 255 ? -4.605 -1.204 -8.649 0.83 21.61 478 TRP A O 1
ATOM 2053 N N . ASN A 1 256 ? -5.275 0.481 -9.814 1.00 25.90 479 ASN A N 1
ATOM 2054 C CA . ASN A 1 256 ? -6.635 0.287 -9.422 1.00 29.59 479 ASN A CA 1
ATOM 2055 C C . ASN A 1 256 ? -7.229 -0.690 -10.399 1.00 28.40 479 ASN A C 1
ATOM 2056 O O . ASN A 1 256 ? -7.122 -0.500 -11.574 0.95 28.02 479 ASN A O 1
ATOM 2061 N N . PRO A 1 257 ? -7.862 -1.716 -9.884 1.00 25.62 480 PRO A N 1
ATOM 2062 C CA . PRO A 1 257 ? -8.452 -2.784 -10.673 1.00 25.77 480 PRO A CA 1
ATOM 2063 C C . PRO A 1 257 ? -9.535 -2.273 -11.611 1.00 30.76 480 PRO A C 1
ATOM 2064 O O . PRO A 1 257 ? -9.742 -2.770 -12.676 1.00 28.04 480 PRO A O 1
ATOM 2068 N N . SER A 1 258 ? -10.234 -1.265 -11.147 1.00 29.67 481 SER A N 1
ATOM 2069 C CA . SER A 1 258 ? -11.328 -0.662 -11.853 0.94 27.38 481 SER A CA 1
ATOM 2070 C C . SER A 1 258 ? -10.855 -0.062 -13.166 1.00 32.18 481 SER A C 1
ATOM 2071 O O . SER A 1 258 ? -11.597 0.007 -14.099 1.00 33.17 481 SER A O 1
ATOM 2074 N N . ASP A 1 259 ? -9.634 0.402 -13.181 1.00 29.09 482 ASP A N 1
ATOM 2075 C CA . ASP A 1 259 ? -9.048 1.016 -14.334 1.00 29.59 482 ASP A CA 1
ATOM 2076 C C . ASP A 1 259 ? -8.494 0.049 -15.394 0.79 22.63 482 ASP A C 1
ATOM 2077 O O . ASP A 1 259 ? -8.092 0.479 -16.440 1.00 30.18 482 ASP A O 1
ATOM 2082 N N . ARG A 1 260 ? -8.440 -1.236 -15.080 1.00 25.01 483 ARG A N 1
ATOM 2083 C CA . ARG A 1 260 ? -7.997 -2.244 -16.017 1.00 23.48 483 ARG A CA 1
ATOM 2084 C C . ARG A 1 260 ? -9.101 -2.594 -16.988 1.00 24.88 483 ARG A C 1
ATOM 2085 O O . ARG A 1 260 ? -10.227 -2.574 -16.646 1.00 26.58 483 ARG A O 1
ATOM 2093 N N . PRO A 1 261 ? -8.743 -2.964 -18.198 1.00 23.49 484 PRO A N 1
ATOM 2094 C CA . PRO A 1 261 ? -9.741 -3.337 -19.178 1.00 27.32 484 PRO A CA 1
ATOM 2095 C C . PRO A 1 261 ? -10.354 -4.658 -18.843 1.00 25.99 484 PRO A C 1
ATOM 2096 O O . PRO A 1 261 ? -9.758 -5.409 -18.162 1.00 26.81 484 PRO A O 1
ATOM 2100 N N . SER A 1 262 ? -11.535 -4.906 -19.337 1.00 25.57 485 SER A N 1
ATOM 2101 C CA . SER A 1 262 ? -12.145 -6.205 -19.286 1.00 28.12 485 SER A CA 1
ATOM 2102 C C . SER A 1 262 ? -11.502 -7.073 -20.336 1.00 24.88 485 SER A C 1
ATOM 2103 O O . SER A 1 262 ? -10.861 -6.608 -21.226 1.00 24.68 485 SER A O 1
ATOM 2106 N N . PHE A 1 263 ? -11.671 -8.357 -20.173 1.00 22.50 486 PHE A N 1
ATOM 2107 C CA . PHE A 1 263 ? -11.209 -9.283 -21.147 1.00 20.33 486 PHE A CA 1
ATOM 2108 C C . PHE A 1 263 ? -11.950 -9.087 -22.468 1.00 29.07 486 PHE A C 1
ATOM 2109 O O . PHE A 1 263 ? -11.390 -9.302 -23.503 1.00 26.34 486 PHE A O 1
ATOM 2117 N N . ALA A 1 264 ? -13.203 -8.659 -22.387 1.00 25.67 487 ALA A N 1
ATOM 2118 C CA . ALA A 1 264 ? -13.966 -8.337 -23.578 1.00 29.27 487 ALA A CA 1
ATOM 2119 C C . ALA A 1 264 ? -13.291 -7.188 -24.311 1.00 30.01 487 ALA A C 1
ATOM 2120 O O . ALA A 1 264 ? -13.120 -7.231 -25.519 1.00 29.04 487 ALA A O 1
ATOM 2122 N N . GLU A 1 265 ? -12.911 -6.159 -23.568 1.00 28.73 488 GLU A N 1
ATOM 2123 C CA A GLU A 1 265 ? -12.232 -5.055 -24.230 0.30 26.56 488 GLU A CA 1
ATOM 2124 C CA B GLU A 1 265 ? -12.281 -5.037 -24.223 0.70 26.37 488 GLU A CA 1
ATOM 2125 C C . GLU A 1 265 ? -10.928 -5.522 -24.780 1.00 30.56 488 GLU A C 1
ATOM 2126 O O . GLU A 1 265 ? -10.530 -5.031 -25.825 1.00 31.80 488 GLU A O 1
ATOM 2137 N N . ILE A 1 266 ? -10.229 -6.391 -24.063 1.00 26.14 489 ILE A N 1
ATOM 2138 C CA . ILE A 1 266 ? -8.901 -6.779 -24.510 1.00 23.92 489 ILE A CA 1
ATOM 2139 C C . ILE A 1 266 ? -8.958 -7.558 -25.817 1.00 27.14 489 ILE A C 1
ATOM 2140 O O . ILE A 1 266 ? -8.143 -7.356 -26.711 1.00 28.71 489 ILE A O 1
ATOM 2145 N N . HIS A 1 267 ? -9.928 -8.454 -25.918 1.00 26.78 490 HIS A N 1
ATOM 2146 C CA . HIS A 1 267 ? -10.100 -9.236 -27.126 1.00 24.95 490 HIS A CA 1
ATOM 2147 C C . HIS A 1 267 ? -10.474 -8.331 -28.292 1.00 29.17 490 HIS A C 1
ATOM 2148 O O . HIS A 1 267 ? -10.004 -8.518 -29.405 1.00 35.94 490 HIS A O 1
ATOM 2155 N N . GLN A 1 268 ? -11.328 -7.353 -28.015 1.00 31.15 491 GLN A N 1
ATOM 2156 C CA . GLN A 1 268 ? -11.725 -6.354 -29.002 1.00 31.48 491 GLN A CA 1
ATOM 2157 C C . GLN A 1 268 ? -10.536 -5.524 -29.463 1.00 35.26 491 GLN A C 1
ATOM 2158 O O . GLN A 1 268 ? -10.420 -5.181 -30.636 1.00 39.11 491 GLN A O 1
ATOM 2164 N N . ALA A 1 269 ? -9.664 -5.181 -28.526 1.00 30.15 492 ALA A N 1
ATOM 2165 C CA . ALA A 1 269 ? -8.501 -4.375 -28.838 1.00 29.62 492 ALA A CA 1
ATOM 2166 C C . ALA A 1 269 ? -7.590 -5.102 -29.810 1.00 37.75 492 ALA A C 1
ATOM 2167 O O . ALA A 1 269 ? -7.047 -4.503 -30.729 1.00 40.85 492 ALA A O 1
ATOM 2169 N N . PHE A 1 270 ? -7.429 -6.401 -29.609 1.00 31.91 493 PHE A N 1
ATOM 2170 C CA . PHE A 1 270 ? -6.542 -7.173 -30.457 1.00 34.45 493 PHE A CA 1
ATOM 2171 C C . PHE A 1 270 ? -7.000 -7.165 -31.907 1.00 39.49 493 PHE A C 1
ATOM 2172 O O . PHE A 1 270 ? -6.186 -7.050 -32.813 1.00 39.83 493 PHE A O 1
ATOM 2180 N N . GLU A 1 271 ? -8.299 -7.312 -32.131 1.00 42.43 494 GLU A N 1
ATOM 2181 C CA . GLU A 1 271 ? -8.805 -7.338 -33.495 1.00 38.54 494 GLU A CA 1
ATOM 2182 C C . GLU A 1 271 ? -8.600 -6.025 -34.252 1.00 43.97 494 GLU A C 1
ATOM 2183 O O . GLU A 1 271 ? -7.969 -6.007 -35.303 1.00 43.67 494 GLU A O 1
ATOM 2189 N N A THR A 1 272 ? -8.969 -4.999 -33.496 0.57 38.53 495 THR A N 1
ATOM 2190 N N B THR A 1 272 ? -9.017 -4.902 -33.385 0.43 38.66 495 THR A N 1
ATOM 2191 C CA A THR A 1 272 ? -8.899 -3.610 -33.953 0.57 43.35 495 THR A CA 1
ATOM 2192 C CA B THR A 1 272 ? -8.972 -3.539 -33.915 0.43 43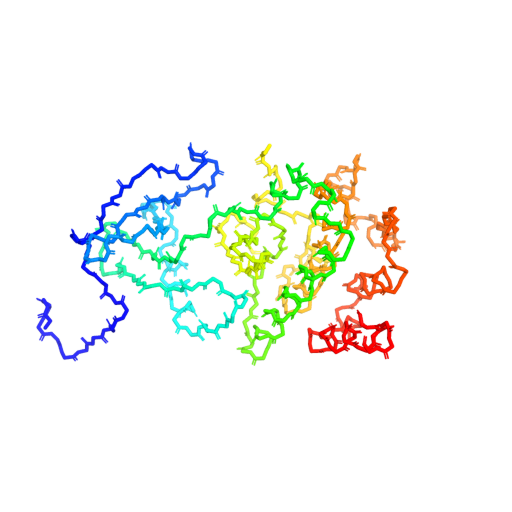.31 495 THR A CA 1
ATOM 2193 C C A THR A 1 272 ? -7.512 -3.008 -34.141 0.57 42.64 495 THR A C 1
ATOM 2194 C C B THR A 1 272 ? -7.579 -2.965 -34.134 0.43 42.62 495 THR A C 1
ATOM 2195 O O A THR A 1 272 ? -7.272 -2.250 -35.075 0.57 38.54 495 THR A O 1
ATOM 2196 O O B THR A 1 272 ? -7.292 -2.392 -35.177 0.43 38.84 495 THR A O 1
ATOM 2203 N N A MET A 1 273 ? -6.606 -3.347 -33.233 0.62 42.44 496 MET A N 1
ATOM 2204 N N B MET A 1 273 ? -6.716 -3.122 -33.136 0.38 42.08 496 MET A N 1
ATOM 2205 C CA A MET A 1 273 ? -5.437 -2.539 -32.927 0.62 39.47 496 MET A CA 1
ATOM 2206 C CA B MET A 1 273 ? -5.312 -2.820 -33.294 0.38 39.35 496 MET A CA 1
ATOM 2207 C C A MET A 1 273 ? -4.506 -2.310 -34.105 0.62 41.15 496 MET A C 1
ATOM 2208 C C B MET A 1 273 ? -4.921 -3.870 -34.300 0.38 41.76 496 MET A C 1
ATOM 2209 O O A MET A 1 273 ? -3.931 -1.236 -34.238 0.62 37.29 496 MET A O 1
ATOM 2210 O O B MET A 1 273 ? -4.156 -3.634 -35.230 0.38 39.33 496 MET A O 1
ATOM 2219 N N A PHE A 1 274 ? -4.356 -3.313 -34.957 0.56 39.45 497 PHE A N 1
ATOM 2220 N N B PHE A 1 274 ? -5.515 -5.039 -34.077 0.44 41.83 497 PHE A N 1
ATOM 2221 C CA A PHE A 1 274 ? -3.453 -3.209 -36.095 0.56 40.29 497 PHE A CA 1
ATOM 2222 C CA B PHE A 1 274 ? -5.253 -6.259 -34.818 0.44 37.42 497 PHE A CA 1
ATOM 2223 C C A PHE A 1 274 ? -4.186 -2.782 -37.371 0.56 35.81 497 PHE A C 1
ATOM 2224 C C B PHE A 1 274 ? -4.008 -6.947 -34.280 0.44 36.74 497 PHE A C 1
ATOM 2225 O O A PHE A 1 274 ? -3.670 -2.917 -38.475 0.56 38.43 497 PHE A O 1
ATOM 2226 O O B PHE A 1 274 ? -3.847 -7.104 -33.071 0.44 37.16 497 PHE A O 1
ATOM 2241 N N A GLN A 1 275 ? -5.398 -2.266 -37.184 0.69 39.86 498 GLN A N 1
ATOM 2242 C CA A GLN A 1 275 ? -6.191 -1.699 -38.270 0.69 44.99 498 GLN A CA 1
ATOM 2243 C C A GLN A 1 275 ? -7.168 -2.673 -38.893 0.69 43.21 498 GLN A C 1
ATOM 2244 O O A GLN A 1 275 ? -7.881 -2.327 -39.834 0.69 52.87 498 GLN A O 1
ATOM 2247 N N A GLU A 1 276 ? -7.197 -3.894 -38.381 0.58 41.62 499 GLU A N 1
ATOM 2248 C CA A GLU A 1 276 ? -8.018 -4.933 -38.971 0.58 41.33 499 GLU A CA 1
ATOM 2249 C C A GLU A 1 276 ? -7.214 -6.218 -39.039 0.58 43.13 499 GLU A C 1
ATOM 2250 O O A GLU A 1 276 ? -6.136 -6.308 -38.458 0.58 41.53 499 GLU A O 1
#

Secondary structure (DSSP, 8-state):
-TT--S---TTB--GGGEEEEEEGGGGTTSSEEEEEEGGGTEEEEEE---TTTS-HHHHHHHHHHHTT---TTBPPEEEEE-SSSSPEEEEE--TT-BHHHHHHHS-TTTS-HHHHHHHHHHHHHHHHHHHHTT---S--SGGGEEE-GGG-EEE------------TTSSS-GGGS-HHHHHH----HHHHHHHHHHHHHHHHTTSPPSSTT--GGGHHHHHHTT--PPPPTT--HHHHHHHHHHT-SSGGGSPPHHHHHHHHHHHTT-

Radius of gyration: 19.19 Å; Cα contacts (8 Å, |Δi|>4): 424; chains: 1; bounding box: 48×53×42 Å

Foldseek 3Di:
DVVPDPDDDPQADDPVQKAWDAAPVNALLHQKTWIARNVVRAIKIKHWDDPVPDDLVVVVVVLVVLVVDDDQAAWHWRHWHNPDPRTITITHDAVPAFQLVCLQPDDCVVCDPVLLLVQLLSVLVRLLVCVVVQHFPQQDARNQWGAHPPSRIHGGHSPQDCQCVNPPCSPPVLVLFALCCVPPVDGGSLRVLLSSLVRSVCSLQSNDDPPPPDDSVCVNVCLVVVDDDDDDPPDDVLSVVLSVLSSDNDSVSHDGSVVVSVSCVVVCCD

Nearest PDB structures (foldseek):
  5hu9-assembly1_A  TM=1.004E+00  e=5.476E-52  Homo sapiens
  1fpu-assembly2_B  TM=9.445E-01  e=1.215E-44  Mus musculus
  6cz4-assembly1_A  TM=8.837E-01  e=7.251E-26  Homo sapiens
  4ymj-assembly1_A  TM=9.010E-01  e=4.707E-24  Homo sapiens
  4nks-assembly1_A  TM=8.686E-01  e=3.768E-24  Homo sapiens

CATH classification: 3.30.200.20 (+1 more: 1.10.510.10)

B-factor: mean 30.39, std 10.49, range [10.73, 86.11]

Solvent-accessible surface area: 13940 Å² total; per-residue (Å²): 102,142,67,98,52,118,120,182,42,170,64,36,29,115,74,103,40,14,52,70,97,108,62,31,30,74,29,102,38,24,27,14,42,31,0,25,36,109,134,125,100,75,57,0,14,1,32,14,17,112,66,142,119,80,59,45,111,109,7,73,111,52,3,51,59,31,62,98,37,164,37,96,14,10,20,77,12,42,0,0,6,18,151,91,64,66,20,23,2,0,19,35,68,17,72,122,28,10,0,10,14,31,0,94,134,26,89,124,154,93,1,62,63,107,18,17,52,105,1,4,36,12,0,0,24,0,1,34,44,8,34,164,90,108,47,78,25,97,11,1,0,0,14,3,0,20,1,3,93,137,48,54,0,20,1,13,61,35,45,43,30,101,36,188,76,86,27,106,24,8,118,103,4,34,30,24,11,1,3,26,3,48,44,161,94,133,37,38,31,51,8,3,0,1,6,0,0,0,0,4,14,2,5,20,26,34,2,103,63,2,1,74,87,38,91,94,104,65,1,65,43,50,2,95,158,107,85,30,4,132,112,14,131,72,4,54,88,45,11,21,99,13,0,113,34,0,2,84,93,68,41,81,90,5,20,22,0,37,102,1,40,105,33,15,99,81,44,91,111,115

GO terms:
  GO:0005515 protein binding (F, IPI)
  GO:0043065 positive regulation of apoptotic process (P, IDA)
  GO:0000400 four-way junction DNA binding (F, IDA)
  GO:0000405 bubble DNA binding (F, IDA)
  GO:0071103 DNA conformation change (P, IDA)
  GO:1990837 sequence-specific double-stranded DNA binding (F, IDA)
  GO:0098794 postsynapse (C, TAS)
  GO:0003713 transcription coactivator activity (F, TAS)
  GO:0045944 positive regulation of transcription by RNA polymerase II (P, TAS)
  GO:0004713 protein tyrosine kinase activity (F, IDA)
  GO:0043539 protein serine/threonine kinase activator activity (F, IDA)
  GO:0141214 positive regula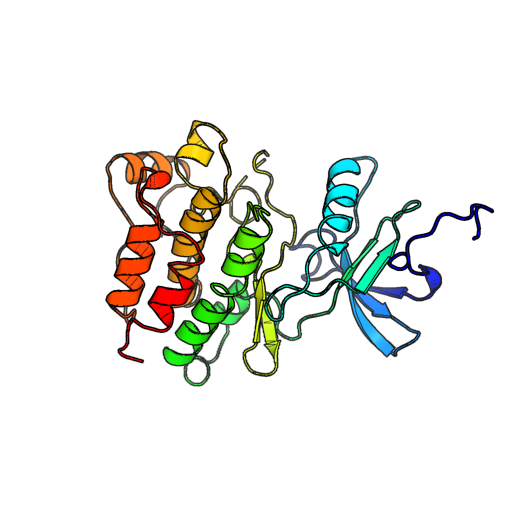tion of phospholipase C/protein kinase C signal transduction (P, IDA)
  GO:0070301 cellular response to hydrogen peroxide (P, IDA)
  GO:0034599 cellular response to oxidative stress (P, TAS)
  GO:0051726 regulation of cell cycle (P, TAS)
  GO:0051882 mitochondrial depolarization (P, TAS)
  GO:1903351 cellular response to dopamine (P, TAS)
  GO:0000278 mitotic cell cycle (P, TAS)
  GO:0005080 protein kinase C binding (F, IPI)
  GO:0004672 protein kinase activity (F, IDA)